Protein 1QTW (pdb70)

CATH classification: 3.20.20.150

InterPro domains:
  IPR001719 AP endonuclease 2 [MF_00152] (2-279)
  IPR001719 AP endonuclease 2 [PS51432] (1-280)
  IPR001719 AP endonuclease 2 [PTHR21445] (2-282)
  IPR001719 AP endonuclease 2 [SM00518] (3-279)
  IPR001719 AP endonuclease 2 [TIGR00587] (2-276)
  IPR001719 AP endonuclease 2 [cd00019] (4-276)
  IPR013022 Xylose isomerase-like, TIM barrel domain [PF01261] (20-277)
  IPR018246 AP endonuclease 2, zinc binding site [PS00729] (69-77)
  IPR018246 AP endonuclease 2, zinc binding site [PS00730] (175-182)
  IPR018246 AP endonuclease 2, zinc binding site [PS00731] (215-231)
  IPR036237 Xylose isomerase-like superfamily [SSF51658] (1-277)

Secondary structure (DSSP, 8-state):
--EEEEE---TT-HHHHHHHHHHTT-SEEE--SS-SS-SSPPPPPHHHHHHHHHHHHHTT--GGGB--B--TT--TT-SSHHHHHHHHHHHHHHHHHHHHTT--EEEE---B-TTTS-HHHHHHHHHHHHHHHHHH-SS-EEEEEP----TTB--SSHHHHHHHHHH-S-GGGEEEEEEHHHHHHHT---SSHHHHHHHHHHHHHHT-GGGEEEEEE-EESSPTT-----EE-TTTSSS-SHHHHHHHT-GGGTTSEEEE--S-GGGHHHHHHHHHHHTTSSPP-

Solvent-accessible surface area: 12023 Å² total; per-residue (Å²): 143,15,50,2,0,0,33,5,56,27,63,82,35,16,17,43,0,0,61,81,0,30,134,28,99,7,36,0,0,2,0,66,3,25,81,50,189,70,99,170,15,75,115,22,68,108,118,40,26,94,108,1,80,52,9,8,126,144,74,145,11,83,41,50,15,2,1,0,20,4,5,142,85,17,16,0,0,33,16,65,75,128,27,6,83,104,11,27,69,12,1,28,38,4,0,77,16,0,73,79,4,41,9,30,5,0,0,0,60,0,5,14,30,71,170,110,38,57,78,138,73,0,16,63,61,0,4,77,2,0,9,45,0,4,104,139,10,138,56,0,9,0,0,0,0,1,6,4,3,81,76,19,50,1,0,24,95,0,82,13,0,20,45,0,8,108,37,1,136,52,80,86,47,4,0,0,0,0,0,0,0,4,1,0,0,22,34,24,26,1,103,58,26,78,52,0,73,157,5,1,32,33,0,47,178,37,13,11,44,170,32,12,83,0,0,2,0,0,0,0,85,3,83,88,37,41,98,55,48,129,36,33,2,24,35,114,19,64,6,19,97,43,0,0,45,19,0,2,55,24,115,88,0,52,42,17,1,0,0,0,32,5,82,58,81,133,53,28,46,134,12,2,60,84,0,57,38,9,66,125,100,162,74,30,118

GO terms:
  GO:0008081 phosphoric diester hydrolase activity (F, IDA)
  GO:0003906 DNA-(apurinic or apyrimidinic site) endonuclease activity (F, IDA)
  GO:0016791 phosphatase activity (F, IDA)
  GO:0008296 3'-5'-DNA exonuclease activity (F, IDA)
  GO:0005829 cytosol (C, IC)
  GO:0006284 base-excision repair (P, TAS)
  GO:0006281 DNA repair (P, IMP)

B-factor: mean 19.45, std 13.89, range [6.43, 129.69]

Radius of gyration: 17.85 Å; Cα contacts (8 Å, |Δi|>4): 636; chains: 1; bounding box: 52×41×43 Å

Structure (mmCIF, N/CA/C/O backbone):
data_1QTW
#
_entry.id   1QTW
#
_cell.length_a   49.620
_cell.length_b   59.560
_cell.length_c   50.980
_cell.angle_alpha   90.00
_cell.angle_beta   110.94
_cell.angle_gamma   90.00
#
_symmetry.space_group_name_H-M   'P 1 21 1'
#
loop_
_entity.id
_entity.type
_entity.pdbx_description
1 polymer 'ENDONUCLEASE IV'
2 non-polymer 'ZINC ION'
3 water water
#
loop_
_atom_site.group_PDB
_atom_site.id
_atom_site.type_symbol
_atom_site.label_atom_id
_atom_site.label_alt_id
_atom_site.label_comp_id
_atom_site.label_asym_id
_atom_site.label_entity_id
_atom_site.label_seq_id
_atom_site.pdbx_PDB_ins_code
_atom_site.Cartn_x
_atom_site.Cartn_y
_atom_site.Cartn_z
_atom_site.occupancy
_atom_site.B_iso_or_equiv
_atom_site.auth_seq_id
_atom_site.auth_comp_id
_atom_site.auth_asym_id
_atom_site.auth_atom_id
_atom_site.pdbx_PDB_model_num
ATOM 1 N N . MET A 1 1 ? 77.303 5.602 17.562 1.00 22.18 1 MET A N 1
ATOM 2 C CA . MET A 1 1 ? 76.812 4.198 17.719 1.00 16.04 1 MET A CA 1
ATOM 3 C C . MET A 1 1 ? 75.747 3.867 16.687 1.00 13.56 1 MET A C 1
ATOM 4 O O . MET A 1 1 ? 74.924 4.731 16.416 1.00 14.75 1 MET A O 1
ATOM 20 N N . LYS A 1 2 ? 75.786 2.672 16.139 1.00 12.08 2 LYS A N 1
ATOM 21 C CA . LYS A 1 2 ? 74.728 2.176 15.255 1.00 10.55 2 LYS A CA 1
ATOM 22 C C . LYS A 1 2 ? 73.842 1.203 15.993 1.00 11.19 2 LYS A C 1
ATOM 23 O O . LYS A 1 2 ? 74.253 0.485 16.903 1.00 13.96 2 LYS A O 1
ATOM 42 N N . TYR A 1 3 ? 72.551 1.216 15.595 1.00 9.67 3 TYR A N 1
ATOM 43 C CA . TYR A 1 3 ? 71.501 0.395 16.144 1.00 9.95 3 TYR A CA 1
ATOM 44 C C . TYR A 1 3 ? 70.936 -0.480 15.016 1.00 9.60 3 TYR A C 1
ATOM 45 O O . TYR A 1 3 ? 70.462 0.055 14.021 1.00 9.61 3 TYR A O 1
ATOM 63 N N . ILE A 1 4 ? 71.045 -1.796 15.067 1.00 9.62 4 ILE A N 1
ATOM 64 C CA . ILE A 1 4 ? 70.914 -2.736 14.046 1.00 9.07 4 ILE A CA 1
ATOM 65 C C . ILE A 1 4 ? 69.949 -3.865 14.416 1.00 9.08 4 ILE A C 1
ATOM 66 O O . ILE A 1 4 ? 70.128 -4.542 15.448 1.00 9.84 4 ILE A O 1
ATOM 82 N N . GLY A 1 5 ? 68.934 -4.083 13.624 1.00 8.60 5 GLY A N 1
ATOM 83 C CA . GLY A 1 5 ? 68.003 -5.162 13.904 1.00 9.01 5 GLY A CA 1
ATOM 84 C C . GLY A 1 5 ? 67.176 -5.545 12.709 1.00 7.94 5 GLY A C 1
ATOM 85 O O . GLY A 1 5 ? 67.644 -5.484 11.562 1.00 8.50 5 GLY A O 1
ATOM 89 N N . ALA A 1 6 ? 65.938 -5.973 12.964 1.00 8.78 6 ALA A N 1
ATOM 90 C CA . ALA A 1 6 ? 65.058 -6.545 11.950 1.00 8.18 6 ALA A CA 1
ATOM 91 C C . ALA A 1 6 ? 63.591 -6.184 12.276 1.00 7.90 6 ALA A C 1
ATOM 92 O O . ALA A 1 6 ? 63.269 -5.836 13.427 1.00 8.28 6 ALA A O 1
ATOM 99 N N . HIS A 1 7 ? 62.731 -6.315 11.259 1.00 7.94 7 HIS A N 1
ATOM 100 C CA . HIS A 1 7 ? 61.281 -6.209 11.447 1.00 8.10 7 HIS A CA 1
ATOM 101 C C . HIS A 1 7 ? 60.819 -7.611 11.892 1.00 8.19 7 HIS A C 1
ATOM 102 O O . HIS A 1 7 ? 60.569 -8.484 11.034 1.00 9.74 7 HIS A O 1
ATOM 116 N N . VAL A 1 8 ? 60.669 -7.766 13.195 1.00 8.63 8 VAL A N 1
ATOM 117 C CA . VAL A 1 8 ? 60.333 -9.061 13.803 1.00 9.14 8 VAL A CA 1
ATOM 118 C C . VAL A 1 8 ? 58.828 -9.200 13.960 1.00 9.52 8 VAL A C 1
ATOM 119 O O . VAL A 1 8 ? 58.065 -8.234 13.887 1.00 10.02 8 VAL A O 1
ATOM 132 N N . SER A 1 9 ? 58.394 -10.425 14.218 1.00 10.62 9 SER A N 1
ATOM 133 C CA . SER A 1 9 ? 56.987 -10.714 14.444 1.00 10.53 9 SER A CA 1
ATOM 134 C C . SER A 1 9 ? 56.502 -10.285 15.807 1.00 10.68 9 SER A C 1
ATOM 135 O O . SER A 1 9 ? 57.172 -10.439 16.813 1.00 11.42 9 SER A O 1
ATOM 143 N N . ALA A 1 10 ? 55.287 -9.745 15.835 1.00 11.52 10 ALA A N 1
ATOM 144 C CA . ALA A 1 10 ? 54.547 -9.435 17.054 1.00 12.01 10 ALA A CA 1
ATOM 145 C C . ALA A 1 10 ? 53.473 -10.462 17.360 1.00 12.45 10 ALA A C 1
ATOM 146 O O . ALA A 1 10 ? 52.552 -10.290 18.170 1.00 14.76 10 ALA A O 1
ATOM 153 N N . ALA A 1 11 ? 53.456 -11.590 16.795 1.00 14.46 11 ALA A N 1
ATOM 154 C CA . ALA A 1 11 ? 52.666 -12.773 17.070 1.00 14.57 11 ALA A CA 1
ATOM 155 C C . ALA A 1 11 ? 52.753 -13.070 18.576 1.00 14.61 11 ALA A C 1
ATOM 156 O O . ALA A 1 11 ? 53.824 -13.148 19.202 1.00 14.78 11 ALA A O 1
ATOM 163 N N . GLY A 1 12 ? 51.558 -13.267 19.178 1.00 15.84 12 GLY A N 1
ATOM 164 C CA . GLY A 1 12 ? 51.402 -13.521 20.583 1.00 16.69 12 GLY A CA 1
ATOM 165 C C . GLY A 1 12 ? 51.483 -12.316 21.471 1.00 16.26 12 GLY A C 1
ATOM 166 O O . GLY A 1 12 ? 51.335 -12.444 22.698 1.00 21.70 12 GLY A O 1
ATOM 170 N N . GLY A 1 13 ? 51.652 -11.156 20.918 1.00 15.36 13 GLY A N 1
ATOM 171 C CA . GLY A 1 13 ? 51.591 -9.886 21.623 1.00 16.00 13 GLY A CA 1
ATOM 172 C C . GLY A 1 13 ? 52.814 -8.991 21.323 1.00 13.40 13 GLY A C 1
ATOM 173 O O . GLY A 1 13 ? 53.888 -9.425 20.961 1.00 13.98 13 GLY A O 1
ATOM 177 N N . LEU A 1 14 ? 52.613 -7.677 21.461 1.00 13.63 14 LEU A N 1
ATOM 178 C CA . LEU A 1 14 ? 53.642 -6.721 21.072 1.00 12.62 14 LEU A CA 1
ATOM 179 C C . LEU A 1 14 ? 54.949 -6.960 21.831 1.00 12.32 14 LEU A C 1
ATOM 180 O O . LEU A 1 14 ? 56.020 -6.823 21.279 1.00 11.57 14 LEU A O 1
ATOM 196 N N . ALA A 1 15 ? 54.861 -7.341 23.130 1.00 12.97 15 ALA A N 1
ATOM 197 C CA . ALA A 1 15 ? 56.081 -7.592 23.893 1.00 12.29 15 ALA A CA 1
ATOM 198 C C . ALA A 1 15 ? 56.935 -8.673 23.257 1.00 11.95 15 ALA A C 1
ATOM 199 O O . ALA A 1 15 ? 58.185 -8.637 23.390 1.00 12.52 15 ALA A O 1
ATOM 206 N N . ASN A 1 16 ? 56.309 -9.635 22.564 1.00 12.05 16 ASN A N 1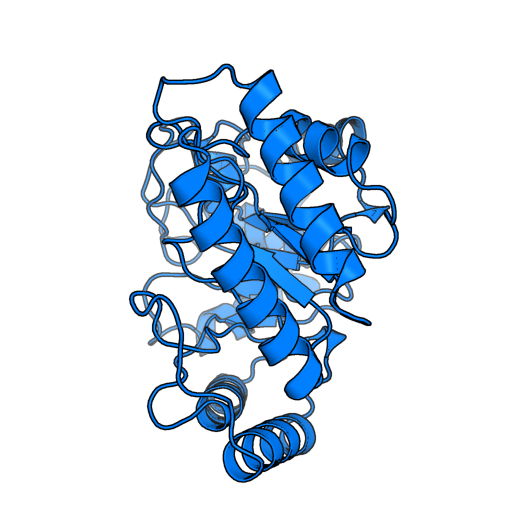
ATOM 207 C CA . ASN A 1 16 ? 57.112 -10.674 21.937 1.00 11.52 16 ASN A CA 1
ATOM 208 C C . ASN A 1 16 ? 58.015 -10.115 20.831 1.00 11.51 16 ASN A C 1
ATOM 209 O O . ASN A 1 16 ? 59.011 -10.776 20.498 1.00 12.10 16 ASN A O 1
ATOM 220 N N . ALA A 1 17 ? 57.693 -8.963 20.244 1.00 10.58 17 ALA A N 1
ATOM 221 C CA . ALA A 1 17 ? 58.640 -8.384 19.285 1.00 10.61 17 ALA A CA 1
ATOM 222 C C . ALA A 1 17 ? 59.962 -8.007 19.944 1.00 10.65 17 ALA A C 1
ATOM 223 O O . ALA A 1 17 ? 61.038 -8.290 19.387 1.00 10.62 17 ALA A O 1
ATOM 230 N N . ALA A 1 18 ? 59.902 -7.403 21.134 1.00 10.77 18 ALA A N 1
ATOM 231 C CA . ALA A 1 18 ? 61.123 -7.080 21.857 1.00 11.40 18 ALA A CA 1
ATOM 232 C C . ALA A 1 18 ? 61.886 -8.345 22.224 1.00 11.46 18 ALA A C 1
ATOM 233 O O . ALA A 1 18 ? 63.131 -8.399 22.161 1.00 12.02 18 ALA A O 1
ATOM 240 N N . ILE A 1 19 ? 61.165 -9.400 22.680 1.00 11.66 19 ILE A N 1
ATOM 241 C CA . ILE A 1 19 ? 61.803 -10.667 23.023 1.00 12.52 19 ILE A CA 1
ATOM 242 C C . ILE A 1 19 ? 62.490 -11.300 21.824 1.00 11.72 19 ILE A C 1
ATOM 243 O O . ILE A 1 19 ? 63.649 -11.740 21.912 1.00 12.52 19 ILE A O 1
ATOM 259 N N . ARG A 1 20 ? 61.822 -11.298 20.670 1.00 11.24 20 ARG A N 1
ATOM 260 C CA . ARG A 1 20 ? 62.394 -11.842 19.457 1.00 11.40 20 ARG A CA 1
ATOM 261 C C . ARG A 1 20 ? 63.630 -11.049 19.013 1.00 10.92 20 ARG A C 1
ATOM 262 O O . ARG A 1 20 ? 64.620 -11.648 18.550 1.00 11.63 20 ARG A O 1
ATOM 283 N N . ALA A 1 21 ? 63.567 -9.717 19.131 1.00 10.61 21 ALA A N 1
ATOM 284 C CA . ALA A 1 21 ? 64.737 -8.908 18.781 1.00 10.33 21 ALA A CA 1
ATOM 285 C C . ALA A 1 21 ? 65.920 -9.284 19.669 1.00 10.87 21 ALA A C 1
ATOM 286 O O . ALA A 1 21 ? 67.049 -9.405 19.214 1.00 10.80 21 ALA A O 1
ATOM 293 N N . ALA A 1 22 ? 65.657 -9.479 20.967 1.00 11.16 22 ALA A N 1
ATOM 294 C CA . ALA A 1 22 ? 66.740 -9.814 21.882 1.00 11.64 22 ALA A CA 1
ATOM 295 C C . ALA A 1 22 ? 67.344 -11.175 21.523 1.00 12.30 22 ALA A C 1
ATOM 296 O O . ALA A 1 22 ? 68.586 -11.374 21.620 1.00 13.88 22 ALA A O 1
ATOM 303 N N . GLU A 1 23 ? 66.501 -12.101 21.102 1.00 12.52 23 GLU A N 1
ATOM 304 C CA . GLU A 1 23 ? 66.995 -13.449 20.777 1.00 14.26 23 GLU A CA 1
ATOM 305 C C . GLU A 1 23 ? 67.910 -13.479 19.586 1.00 14.94 23 GLU A C 1
ATOM 306 O O . GLU A 1 23 ? 68.700 -14.427 19.451 1.00 17.41 23 GLU A O 1
ATOM 318 N N . ILE A 1 24 ? 67.861 -12.476 18.671 1.00 12.48 24 ILE A N 1
ATOM 319 C CA . ILE A 1 24 ? 68.781 -12.387 17.543 1.00 11.89 24 ILE A CA 1
ATOM 320 C C . ILE A 1 24 ? 69.877 -11.344 17.781 1.00 11.40 24 ILE A C 1
ATOM 321 O O . ILE A 1 24 ? 70.596 -10.967 16.856 1.00 11.63 24 ILE A O 1
ATOM 337 N N . ASP A 1 25 ? 70.006 -10.870 19.039 1.00 12.31 25 ASP A N 1
ATOM 338 C CA . ASP A 1 25 ? 71.034 -9.909 19.448 1.00 12.39 25 ASP A CA 1
ATOM 339 C C . ASP A 1 25 ? 70.916 -8.584 18.703 1.00 11.09 25 ASP A C 1
ATOM 340 O O . ASP A 1 25 ? 71.885 -7.858 18.506 1.00 13.11 25 ASP A O 1
ATOM 349 N N . ALA A 1 26 ? 69.680 -8.219 18.366 1.00 11.08 26 ALA A N 1
ATOM 350 C CA . ALA A 1 26 ? 69.410 -6.909 17.751 1.00 10.52 26 ALA A CA 1
ATOM 351 C C . ALA A 1 26 ? 69.630 -5.801 18.723 1.00 10.61 26 ALA A C 1
ATOM 352 O O . ALA A 1 26 ? 69.322 -5.939 19.927 1.00 11.67 26 ALA A O 1
ATOM 359 N N . THR A 1 27 ? 70.078 -4.634 18.240 1.00 9.80 27 THR A N 1
ATOM 360 C CA . THR A 1 27 ? 70.111 -3.394 18.990 1.00 10.77 27 THR A CA 1
ATOM 361 C C . THR A 1 27 ? 69.118 -2.349 18.450 1.00 10.19 27 THR A C 1
ATOM 362 O O . THR A 1 27 ? 69.127 -1.194 18.886 1.00 11.57 27 THR A O 1
ATOM 373 N N . ALA A 1 28 ? 68.204 -2.774 17.578 1.00 9.76 28 ALA A N 1
ATOM 374 C CA . ALA A 1 28 ? 67.100 -2.005 17.089 1.00 9.65 28 ALA A CA 1
ATOM 375 C C . ALA A 1 28 ? 66.020 -2.985 16.678 1.00 8.86 28 ALA A C 1
ATOM 376 O O . ALA A 1 28 ? 66.338 -4.164 16.422 1.00 9.64 28 ALA A O 1
ATOM 383 N N . PHE A 1 29 ? 64.743 -2.567 16.542 1.00 8.59 29 PHE A N 1
ATOM 384 C CA . PHE A 1 29 ? 63.768 -3.440 15.896 1.00 8.40 29 PHE A CA 1
ATOM 385 C C . PHE A 1 29 ? 62.641 -2.615 15.292 1.00 7.98 29 PHE A C 1
ATOM 386 O O . PHE A 1 29 ? 62.438 -1.457 15.631 1.00 8.53 29 PHE A O 1
ATOM 403 N N . ALA A 1 30 ? 61.911 -3.264 14.394 1.00 8.18 30 ALA A N 1
ATOM 404 C CA . ALA A 1 30 ? 60.640 -2.788 13.819 1.00 7.83 30 ALA A CA 1
ATOM 405 C C . ALA A 1 30 ? 59.564 -3.812 14.124 1.00 8.21 30 ALA A C 1
ATOM 406 O O . ALA A 1 30 ? 59.827 -4.969 14.377 1.00 8.70 30 ALA A O 1
ATOM 413 N N . LEU A 1 31 ? 58.319 -3.319 14.051 1.00 9.21 31 LEU A N 1
ATOM 414 C CA . LEU A 1 31 ? 57.144 -4.156 14.282 1.00 9.36 31 LEU A CA 1
ATOM 415 C C . LEU A 1 31 ? 55.948 -3.454 13.651 1.00 9.04 31 LEU A C 1
ATOM 416 O O . LEU A 1 31 ? 55.979 -2.239 13.423 1.00 9.36 31 LEU A O 1
ATOM 432 N N . PHE A 1 32 ? 54.876 -4.209 13.481 1.00 9.77 32 PHE A N 1
ATOM 433 C CA . PHE A 1 32 ? 53.499 -3.672 13.293 1.00 9.52 32 PHE A CA 1
ATOM 434 C C . PHE A 1 32 ? 52.854 -3.639 14.694 1.00 11.02 32 PHE A C 1
ATOM 435 O O . PHE A 1 32 ? 53.005 -4.574 15.477 1.00 11.85 32 PHE A O 1
ATOM 452 N N . THR A 1 33 ? 52.093 -2.582 14.970 1.00 12.26 33 THR A N 1
ATOM 453 C CA . THR A 1 33 ? 51.368 -2.556 16.256 1.00 12.94 33 THR A CA 1
ATOM 454 C C . THR A 1 33 ? 49.965 -3.150 16.183 1.00 13.93 33 THR A C 1
ATOM 455 O O . THR A 1 33 ? 49.316 -3.225 17.285 1.00 17.59 33 THR A O 1
ATOM 466 N N . LYS A 1 34 ? 49.512 -3.566 15.028 1.00 14.36 34 LYS A N 1
ATOM 467 C CA . LYS A 1 34 ? 48.195 -4.151 14.776 1.00 14.34 34 LYS A CA 1
ATOM 468 C C . LYS A 1 34 ? 48.230 -4.975 13.501 1.00 15.56 34 LYS A C 1
ATOM 469 O O . LYS A 1 34 ? 49.094 -4.721 12.671 1.00 14.30 34 LYS A O 1
ATOM 488 N N . ASN A 1 35 ? 47.237 -5.827 13.307 1.00 17.59 35 ASN A N 1
ATOM 489 C CA . ASN A 1 35 ? 47.072 -6.465 11.979 1.00 18.01 35 ASN A CA 1
ATOM 490 C C . ASN A 1 35 ? 46.870 -5.413 10.913 1.00 16.54 35 ASN A C 1
ATOM 491 O O . ASN A 1 35 ? 46.243 -4.406 11.214 1.00 17.89 35 ASN A O 1
ATOM 502 N N . GLN A 1 36 ? 47.355 -5.647 9.676 1.00 18.14 36 GLN A N 1
ATOM 503 C CA . GLN A 1 36 ? 47.291 -4.549 8.702 1.00 16.50 36 GLN A CA 1
ATOM 504 C C . GLN A 1 36 ? 45.906 -4.354 8.098 1.00 17.66 36 GLN A C 1
ATOM 505 O O . GLN A 1 36 ? 45.598 -3.243 7.640 1.00 18.26 36 GLN A O 1
ATOM 519 N N . ARG A 1 37 ? 45.079 -5.382 8.102 1.00 21.62 37 ARG A N 1
ATOM 520 C CA . ARG A 1 37 ? 43.860 -5.323 7.272 1.00 23.45 37 ARG A CA 1
ATOM 521 C C . ARG A 1 37 ? 42.764 -4.525 7.946 1.00 25.86 37 ARG A C 1
ATOM 522 O O . ARG A 1 37 ? 41.975 -3.887 7.229 1.00 32.89 37 ARG A O 1
ATOM 543 N N . GLN A 1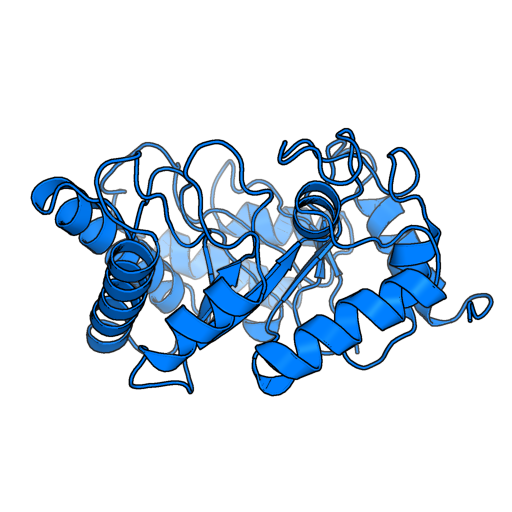 38 ? 42.726 -4.599 9.272 1.00 26.11 38 GLN A N 1
ATOM 544 C CA . GLN A 1 38 ? 41.582 -4.083 10.023 1.00 35.22 38 GLN A CA 1
ATOM 545 C C . GLN A 1 38 ? 41.675 -2.584 9.964 1.00 32.77 38 GLN A C 1
ATOM 546 O O . GLN A 1 38 ? 42.707 -1.960 10.194 1.00 41.33 38 GLN A O 1
ATOM 560 N N . TRP A 1 39 ? 40.521 -2.008 9.626 1.00 28.72 39 TRP A N 1
ATOM 561 C CA . TRP A 1 39 ? 40.487 -0.550 9.558 1.00 24.33 39 TRP A CA 1
ATOM 562 C C . TRP A 1 39 ? 40.793 0.037 10.932 1.00 27.73 39 TRP A C 1
ATOM 563 O O . TRP A 1 39 ? 41.657 0.954 11.075 1.00 35.40 39 TRP A O 1
ATOM 584 N N . ARG A 1 40 ? 40.078 -0.454 11.912 1.00 29.89 40 ARG A N 1
ATOM 585 C CA . ARG A 1 40 ? 40.181 0.017 13.280 1.00 36.28 40 ARG A CA 1
ATOM 586 C C . ARG A 1 40 ? 40.325 -1.238 14.157 1.00 35.06 40 ARG A C 1
ATOM 587 O O . ARG A 1 40 ? 39.387 -2.027 14.307 1.00 42.58 40 ARG A O 1
ATOM 608 N N . ALA A 1 41 ? 41.492 -1.425 14.695 1.00 42.53 41 ALA A N 1
ATOM 609 C CA . ALA A 1 41 ? 42.034 -2.231 15.747 1.00 43.13 41 ALA A CA 1
ATOM 610 C C . ALA A 1 41 ? 41.375 -2.012 17.094 1.00 39.44 41 ALA A C 1
ATOM 611 O O . ALA A 1 41 ? 41.065 -0.889 17.478 1.00 45.42 41 ALA A O 1
ATOM 618 N N . ALA A 1 42 ? 41.190 -3.110 17.816 1.00 38.41 42 ALA A N 1
ATOM 619 C CA . ALA A 1 42 ? 40.703 -2.919 19.195 1.00 44.61 42 ALA A CA 1
ATOM 620 C C . ALA A 1 42 ? 41.749 -2.086 19.935 1.00 37.53 42 ALA A C 1
ATOM 621 O O . ALA A 1 42 ? 42.956 -2.239 19.689 1.00 29.82 42 ALA A O 1
ATOM 628 N N . PRO A 1 43 ? 41.299 -1.220 20.850 1.00 36.87 43 PRO A N 1
ATOM 629 C CA . PRO A 1 43 ? 42.231 -0.317 21.544 1.00 32.63 43 PRO A CA 1
ATOM 630 C C . PRO A 1 43 ? 43.276 -1.087 22.305 1.00 27.71 43 PRO A C 1
ATOM 631 O O . PRO A 1 43 ? 42.945 -2.132 22.841 1.00 29.66 43 PRO A O 1
ATOM 642 N N . LEU A 1 44 ? 44.493 -0.563 22.377 1.00 22.56 44 LEU A N 1
ATOM 643 C CA . LEU A 1 44 ? 45.491 -1.154 23.246 1.00 17.23 44 LEU A CA 1
ATOM 644 C C . LEU A 1 44 ? 45.009 -1.189 24.701 1.00 16.84 44 LEU A C 1
ATOM 645 O O . LEU A 1 44 ? 44.471 -0.197 25.216 1.00 21.18 44 LEU A O 1
ATOM 661 N N . THR A 1 45 ? 45.229 -2.332 25.354 1.00 16.87 45 THR A N 1
ATOM 662 C CA . THR A 1 45 ? 44.930 -2.432 26.763 1.00 17.20 45 THR A CA 1
ATOM 663 C C . THR A 1 45 ? 46.149 -1.994 27.572 1.00 15.33 45 THR A C 1
ATOM 664 O O . THR A 1 45 ? 47.307 -1.988 27.143 1.00 14.58 45 THR A O 1
ATOM 675 N N . THR A 1 46 ? 45.863 -1.636 28.829 1.00 17.74 46 THR A N 1
ATOM 676 C CA . THR A 1 46 ? 46.908 -1.253 29.741 1.00 15.52 46 THR A CA 1
ATOM 677 C C . THR A 1 46 ? 47.845 -2.424 29.960 1.00 14.92 46 THR A C 1
ATOM 678 O O . THR A 1 46 ? 49.053 -2.272 30.114 1.00 15.06 46 THR A O 1
ATOM 689 N N . GLN A 1 47 ? 47.368 -3.642 29.920 1.00 15.50 47 GLN A N 1
ATOM 690 C CA . GLN A 1 47 ? 48.145 -4.846 30.089 1.00 16.47 47 GLN A CA 1
ATOM 691 C C . GLN A 1 47 ? 49.132 -4.976 28.901 1.00 15.92 47 GLN A C 1
ATOM 692 O O . GLN A 1 47 ? 50.333 -5.268 29.097 1.00 15.41 47 GLN A O 1
ATOM 706 N N . THR A 1 48 ? 48.651 -4.814 27.678 1.00 14.11 48 THR A N 1
ATOM 707 C CA . THR A 1 48 ? 49.564 -4.931 26.514 1.00 14.04 48 THR A CA 1
ATOM 708 C C . THR A 1 48 ? 50.637 -3.876 26.567 1.00 13.25 48 THR A C 1
ATOM 709 O O . THR A 1 48 ? 51.836 -4.126 26.290 1.00 14.27 48 THR A O 1
ATOM 720 N N . ILE A 1 49 ? 50.220 -2.649 26.898 1.00 12.63 49 ILE A N 1
ATOM 721 C CA . ILE A 1 49 ? 51.184 -1.568 26.971 1.00 12.41 49 ILE A CA 1
ATOM 722 C C . ILE A 1 49 ? 52.248 -1.823 27.993 1.00 12.56 49 ILE A C 1
ATOM 723 O O . ILE A 1 49 ? 53.461 -1.641 27.730 1.00 12.50 49 ILE A O 1
ATOM 739 N N . ASP A 1 50 ? 51.868 -2.251 29.202 1.00 13.37 50 ASP A N 1
ATOM 740 C CA . ASP A 1 50 ? 52.876 -2.493 30.236 1.00 13.11 50 ASP A CA 1
ATOM 741 C C . ASP A 1 50 ? 53.790 -3.652 29.879 1.00 13.46 50 ASP A C 1
ATOM 742 O O . ASP A 1 50 ? 54.995 -3.560 30.160 1.00 14.27 50 ASP A O 1
ATOM 751 N N . GLU A 1 51 ? 53.254 -4.730 29.302 1.00 13.41 51 GLU A N 1
ATOM 752 C CA . GLU A 1 51 ? 54.136 -5.851 28.922 1.00 14.81 51 GLU A CA 1
ATOM 753 C C . GLU A 1 51 ? 55.139 -5.407 27.853 1.00 13.13 51 GLU A C 1
ATOM 754 O O . GLU A 1 51 ? 56.294 -5.813 27.896 1.00 13.56 51 GLU A O 1
ATOM 766 N N . PHE A 1 52 ? 54.683 -4.592 26.915 1.00 11.98 52 PHE A N 1
ATOM 767 C CA . PHE A 1 52 ? 55.616 -4.080 25.867 1.00 11.79 52 PHE A CA 1
ATOM 768 C C . PHE A 1 52 ? 56.702 -3.240 26.469 1.00 12.03 52 PHE A C 1
ATOM 769 O O . PHE A 1 52 ? 57.895 -3.417 26.194 1.00 12.64 52 PHE A O 1
ATOM 786 N N . LYS A 1 53 ? 56.324 -2.262 27.318 1.00 13.01 53 LYS A N 1
ATOM 787 C CA . LYS A 1 53 ? 57.321 -1.378 27.914 1.00 13.11 53 LYS A CA 1
ATOM 788 C C . LYS A 1 53 ? 58.268 -2.162 28.800 1.00 13.84 53 LYS A C 1
ATOM 789 O O . LYS A 1 53 ? 59.492 -1.937 28.815 1.00 15.26 53 LYS A O 1
ATOM 808 N N . ALA A 1 54 ? 57.756 -3.129 29.559 1.00 15.07 54 ALA A N 1
ATOM 809 C CA . ALA A 1 54 ? 58.608 -3.928 30.426 1.00 15.96 54 ALA A CA 1
ATOM 810 C C . ALA A 1 54 ? 59.624 -4.712 29.605 1.00 14.73 54 ALA A C 1
ATOM 811 O O . ALA A 1 54 ? 60.814 -4.845 29.981 1.00 15.11 54 ALA A O 1
ATOM 818 N N . ALA A 1 55 ? 59.225 -5.297 28.478 1.00 13.58 55 ALA A N 1
ATOM 819 C CA . ALA A 1 55 ? 60.157 -6.085 27.644 1.00 13.79 55 ALA A CA 1
ATOM 820 C C . ALA A 1 55 ? 61.184 -5.159 27.007 1.00 13.71 55 ALA A C 1
ATOM 821 O O . ALA A 1 55 ? 62.361 -5.489 26.927 1.00 14.85 55 ALA A O 1
ATOM 828 N N . CYS A 1 56 ? 60.787 -3.985 26.549 1.00 13.55 56 CYS A N 1
ATOM 829 C CA . CYS A 1 56 ? 61.740 -3.073 25.954 1.00 14.40 56 CYS A CA 1
ATOM 830 C C . CYS A 1 56 ? 62.754 -2.680 27.002 1.00 15.83 56 CYS A C 1
ATOM 831 O O . CYS A 1 56 ? 63.964 -2.568 26.705 1.00 17.44 56 CYS A O 1
ATOM 838 N N . GLU A 1 57 ? 62.319 -2.412 28.230 1.00 15.86 57 GLU A N 1
ATOM 839 C CA . GLU A 1 57 ? 63.256 -1.984 29.245 1.00 18.66 57 GLU A CA 1
ATOM 840 C C . GLU A 1 57 ? 64.153 -3.157 29.621 1.00 17.75 57 GLU A C 1
ATOM 841 O O . GLU A 1 57 ? 65.369 -2.988 29.815 1.00 20.19 57 GLU A O 1
ATOM 853 N N . LYS A 1 58 ? 63.677 -4.388 29.691 1.00 17.48 58 LYS A N 1
ATOM 854 C CA . LYS A 1 58 ? 64.475 -5.559 30.057 1.00 18.22 58 LYS A CA 1
ATOM 855 C C . LYS A 1 58 ? 65.613 -5.764 29.080 1.00 18.24 58 LYS A C 1
ATOM 856 O O . LYS A 1 58 ? 66.706 -6.109 29.510 1.00 20.45 58 LYS A O 1
ATOM 875 N N . TYR A 1 59 ? 65.358 -5.537 27.784 1.00 16.19 59 TYR A N 1
ATOM 876 C CA . TYR A 1 59 ? 66.338 -5.805 26.748 1.00 16.65 59 TYR A CA 1
ATOM 877 C C . TYR A 1 59 ? 67.003 -4.568 26.158 1.00 17.30 59 TYR A C 1
ATOM 878 O O . TYR A 1 59 ? 67.678 -4.646 25.131 1.00 18.86 59 TYR A O 1
ATOM 896 N N . HIS A 1 60 ? 66.860 -3.402 26.798 1.00 16.25 60 HIS A N 1
ATOM 897 C CA . HIS A 1 60 ? 67.572 -2.170 26.463 1.00 18.22 60 HIS A CA 1
ATOM 898 C C . HIS A 1 60 ? 67.221 -1.624 25.099 1.00 15.94 60 HIS A C 1
ATOM 899 O O . HIS A 1 60 ? 68.113 -1.184 24.382 1.00 20.51 60 HIS A O 1
ATOM 913 N N . TYR A 1 61 ? 65.923 -1.615 24.791 1.00 14.15 61 TYR A N 1
ATOM 914 C CA . TYR A 1 61 ? 65.435 -0.928 23.603 1.00 13.84 61 TYR A CA 1
ATOM 915 C C . TYR A 1 61 ? 64.728 0.357 24.066 1.00 13.57 61 TYR A C 1
ATOM 916 O O . TYR A 1 61 ? 63.651 0.353 24.600 1.00 17.69 61 TYR A O 1
ATOM 934 N N . THR A 1 62 ? 65.356 1.488 23.812 1.00 13.66 62 THR A N 1
ATOM 935 C CA . THR A 1 62 ? 64.753 2.806 23.999 1.00 14.52 62 THR A CA 1
ATOM 936 C C . THR A 1 62 ? 63.938 3.145 22.767 1.00 12.85 62 THR A C 1
ATOM 937 O O . THR A 1 62 ? 64.093 2.578 21.689 1.00 12.58 62 THR A O 1
ATOM 948 N N . SER A 1 63 ? 63.121 4.235 22.898 1.00 14.67 63 SER A N 1
ATOM 949 C CA . SER A 1 63 ? 62.317 4.689 21.776 1.00 14.24 63 SER A CA 1
ATOM 950 C C . SER A 1 63 ? 63.151 5.034 20.535 1.00 13.20 63 SER A C 1
ATOM 951 O O . SER A 1 63 ? 62.708 4.845 19.397 1.00 15.23 63 SER A O 1
ATOM 961 N N . ALA A 1 64 ? 64.366 5.512 20.736 1.00 12.87 64 ALA A N 1
ATOM 962 C CA . ALA A 1 64 ? 65.204 5.884 19.624 1.00 12.61 64 ALA A CA 1
ATOM 963 C C . ALA A 1 64 ? 65.625 4.669 18.772 1.00 11.32 64 ALA A C 1
ATOM 964 O O . ALA A 1 64 ? 66.172 4.876 17.689 1.00 11.70 64 ALA A O 1
ATOM 971 N N . GLN A 1 65 ? 65.434 3.463 19.275 1.00 10.61 65 GLN A N 1
ATOM 972 C CA . GLN A 1 65 ? 65.891 2.228 18.638 1.00 10.09 65 GLN A CA 1
ATOM 973 C C . GLN A 1 65 ? 64.764 1.447 17.982 1.00 9.32 65 GLN A C 1
ATOM 974 O O . GLN A 1 65 ? 65.016 0.353 17.463 1.00 9.86 65 GLN A O 1
ATOM 988 N N . ILE A 1 66 ? 63.528 1.974 17.995 1.00 9.31 66 ILE A N 1
ATOM 989 C CA . ILE A 1 66 ? 62.370 1.192 17.543 1.00 9.21 66 ILE A CA 1
ATOM 990 C C . ILE A 1 66 ? 61.653 1.961 16.434 1.00 9.27 66 ILE A C 1
ATOM 991 O O . ILE A 1 66 ? 61.337 3.144 16.594 1.00 9.70 66 ILE A O 1
ATOM 1007 N N . LEU A 1 67 ? 61.418 1.280 15.317 1.00 8.53 67 LEU A N 1
ATOM 1008 C CA . LEU A 1 67 ? 60.859 1.896 14.115 1.00 8.25 67 LEU A CA 1
ATOM 1009 C C . LEU A 1 67 ? 59.618 1.141 13.681 1.00 8.12 67 LEU A C 1
ATOM 1010 O O . LEU A 1 67 ? 59.660 0.285 12.773 1.00 8.39 67 LEU A O 1
ATOM 1026 N N . PRO A 1 68 ? 58.471 1.390 14.322 1.00 8.68 68 PRO A N 1
ATOM 1027 C CA . PRO A 1 68 ? 57.230 0.718 13.893 1.00 8.89 68 PRO A CA 1
ATOM 1028 C C . PRO A 1 68 ? 56.888 1.095 12.433 1.00 8.38 68 PRO A C 1
ATOM 1029 O O . PRO A 1 68 ? 57.210 2.217 11.998 1.00 8.87 68 PRO A O 1
ATOM 1040 N N . HIS A 1 69 ? 56.234 0.177 11.735 1.00 8.62 69 HIS A N 1
ATOM 1041 C CA . HIS A 1 69 ? 55.759 0.373 10.379 1.00 8.47 69 HIS A CA 1
ATOM 1042 C C . HIS A 1 69 ? 54.215 0.443 10.410 1.00 8.29 69 HIS A C 1
ATOM 1043 O O . HIS A 1 69 ? 53.619 -0.400 11.071 1.00 9.28 69 HIS A O 1
ATOM 1057 N N . ASP A 1 70 ? 53.640 1.401 9.678 1.00 8.59 70 ASP A N 1
ATOM 1058 C CA . ASP A 1 70 ? 52.178 1.409 9.580 1.00 9.22 70 ASP A CA 1
ATOM 1059 C C . ASP A 1 70 ? 51.691 0.328 8.617 1.00 9.28 70 ASP A C 1
ATOM 1060 O O . ASP A 1 70 ? 52.444 -0.347 7.906 1.00 9.65 70 ASP A O 1
ATOM 1069 N N . SER A 1 71 ? 50.361 0.173 8.563 1.00 10.37 71 SER A N 1
ATOM 1070 C CA . SER A 1 71 ? 49.729 -0.753 7.640 1.00 10.68 71 SER A CA 1
ATOM 1071 C C . SER A 1 71 ? 49.919 -0.312 6.185 1.00 10.82 71 SER A C 1
ATOM 1072 O O . SER A 1 71 ? 49.756 0.860 5.852 1.00 11.32 71 SER A O 1
ATOM 1080 N N . TYR A 1 72 ? 50.106 -1.226 5.211 1.00 12.52 72 TYR A N 1
ATOM 1081 C CA . TYR A 1 72 ? 50.276 -1.024 3.836 1.00 13.31 72 TYR A CA 1
ATOM 1082 C C . TYR A 1 72 ? 49.016 -0.524 3.182 1.00 14.69 72 TYR A C 1
ATOM 1083 O O . TYR A 1 72 ? 49.026 0.035 2.124 1.00 18.41 72 TYR A O 1
ATOM 1101 N N . LEU A 1 73 ? 47.856 -0.712 3.712 1.00 14.09 73 LEU A N 1
ATOM 1102 C CA . LEU A 1 73 ? 46.543 -0.327 3.267 1.00 15.67 73 LEU A CA 1
ATOM 1103 C C . LEU A 1 73 ? 46.283 1.160 3.488 1.00 14.85 73 LEU A C 1
ATOM 1104 O O . LEU A 1 73 ? 45.355 1.712 2.839 1.00 22.83 73 LEU A O 1
ATOM 1120 N N . ILE A 1 74 ? 47.029 1.859 4.312 1.00 12.30 74 ILE A N 1
ATOM 1121 C CA . ILE A 1 74 ? 46.858 3.315 4.460 1.00 11.81 74 ILE A CA 1
ATOM 1122 C C . ILE A 1 74 ? 47.399 4.032 3.246 1.00 11.65 74 ILE A C 1
ATOM 1123 O O . ILE A 1 74 ? 48.550 3.792 2.871 1.00 14.44 74 ILE A O 1
ATOM 1139 N N . ASN A 1 75 ? 46.578 4.917 2.654 1.00 11.22 75 ASN A N 1
ATOM 1140 C CA . ASN A 1 75 ? 46.995 5.724 1.511 1.00 10.92 75 ASN A CA 1
ATOM 1141 C C . ASN A 1 75 ? 46.692 7.159 1.878 1.00 11.47 75 ASN A C 1
ATOM 1142 O O . ASN A 1 75 ? 45.553 7.686 1.718 1.00 12.25 75 ASN A O 1
ATOM 1153 N N . LEU A 1 76 ? 47.721 7.892 2.344 1.00 11.61 76 LEU A N 1
ATOM 1154 C CA . LEU A 1 76 ? 47.599 9.279 2.771 1.00 11.34 76 LEU A CA 1
ATOM 1155 C C . LEU A 1 76 ? 47.505 10.292 1.651 1.00 11.73 76 LEU A C 1
ATOM 1156 O O . LEU A 1 76 ? 47.340 11.488 1.907 1.00 12.79 76 LEU A O 1
ATOM 1172 N N . GLY A 1 77 ? 47.588 9.808 0.400 1.00 11.34 77 GLY A N 1
ATOM 1173 C CA . GLY A 1 77 ? 47.351 10.605 -0.790 1.00 13.27 77 GLY A CA 1
ATOM 1174 C C . GLY A 1 77 ? 46.167 10.180 -1.633 1.00 12.36 77 GLY A C 1
ATOM 1175 O O . GLY A 1 77 ? 46.100 10.544 -2.821 1.00 13.94 77 GLY A O 1
ATOM 1179 N N . HIS A 1 78 ? 45.242 9.401 -1.077 1.00 12.55 78 HIS A N 1
ATOM 1180 C CA . HIS A 1 78 ? 44.168 8.789 -1.850 1.00 13.36 78 HIS A CA 1
ATOM 1181 C C . HIS A 1 78 ? 43.377 9.888 -2.593 1.00 12.94 78 HIS A C 1
ATOM 1182 O O . HIS A 1 78 ? 42.978 10.878 -2.003 1.00 14.75 78 HIS A O 1
ATOM 1196 N N . PRO A 1 79 ? 43.147 9.671 -3.871 1.00 14.76 79 PRO A N 1
ATOM 1197 C CA . PRO A 1 79 ? 42.374 10.655 -4.635 1.00 16.24 79 PRO A CA 1
ATOM 1198 C C . PRO A 1 79 ? 40.898 10.754 -4.343 1.00 15.98 79 PRO A C 1
ATOM 1199 O O . PRO A 1 79 ? 40.221 11.729 -4.640 1.00 18.60 79 PRO A O 1
ATOM 1210 N N . VAL A 1 80 ? 40.306 9.760 -3.857 1.00 16.01 80 VAL A N 1
ATOM 1211 C CA . VAL A 1 80 ? 38.908 9.669 -3.344 1.00 15.98 80 VAL A CA 1
ATOM 1212 C C . VAL A 1 80 ? 38.881 10.205 -1.906 1.00 16.07 80 VAL A C 1
ATOM 1213 O O . VAL A 1 80 ? 39.378 9.590 -0.961 1.00 15.83 80 VAL A O 1
ATOM 1226 N N . THR A 1 81 ? 38.281 11.398 -1.750 1.00 16.83 81 THR A N 1
ATOM 1227 C CA . THR A 1 81 ? 38.405 12.084 -0.474 1.00 16.98 81 THR A CA 1
ATOM 1228 C C . THR A 1 81 ? 37.796 11.266 0.628 1.00 16.92 81 THR A C 1
ATOM 1229 O O . THR A 1 81 ? 38.345 11.198 1.750 1.00 19.55 81 THR A O 1
ATOM 1240 N N . GLU A 1 82 ? 36.722 10.552 0.419 1.00 19.11 82 GLU A N 1
ATOM 1241 C CA . GLU A 1 82 ? 36.172 9.736 1.498 1.00 21.01 82 GLU A CA 1
ATOM 1242 C C . GLU A 1 82 ? 37.129 8.615 1.915 1.00 19.05 82 GLU A C 1
ATOM 1243 O O . GLU A 1 82 ? 37.233 8.219 3.104 1.00 19.84 82 GLU A O 1
ATOM 1255 N N . ALA A 1 83 ? 37.840 7.975 0.993 1.00 17.92 83 ALA A N 1
ATOM 1256 C CA . ALA A 1 83 ? 38.874 6.990 1.312 1.00 15.96 83 ALA A CA 1
ATOM 1257 C C . ALA A 1 83 ? 40.095 7.634 1.959 1.00 14.17 83 ALA A C 1
ATOM 1258 O O . ALA A 1 83 ? 40.696 6.991 2.860 1.00 15.99 83 ALA A O 1
ATOM 1265 N N . LEU A 1 84 ? 40.499 8.805 1.525 1.00 15.03 84 LEU A N 1
ATOM 1266 C CA . LEU A 1 84 ? 41.529 9.578 2.182 1.00 14.88 84 LEU A CA 1
ATOM 1267 C C . LEU A 1 84 ? 41.199 9.751 3.666 1.00 16.28 84 LEU A C 1
ATOM 1268 O O . LEU A 1 84 ? 42.063 9.600 4.546 1.00 16.01 84 LEU A O 1
ATOM 1284 N N . GLU A 1 85 ? 39.948 10.119 3.973 1.00 16.50 85 GLU A N 1
ATOM 1285 C CA . GLU A 1 85 ? 39.598 10.363 5.386 1.00 17.71 85 GLU A CA 1
ATOM 1286 C C . GLU A 1 85 ? 39.701 9.076 6.194 1.00 15.55 85 GLU A C 1
ATOM 1287 O O . GLU A 1 85 ? 40.137 9.097 7.362 1.00 16.76 85 GLU A O 1
ATOM 1299 N N . LYS A 1 86 ? 39.305 7.920 5.627 1.00 16.90 86 LYS A N 1
ATOM 1300 C CA . LYS A 1 86 ? 39.471 6.678 6.347 1.00 15.35 86 LYS A CA 1
ATOM 1301 C C . LYS A 1 86 ? 40.947 6.340 6.573 1.00 14.88 86 LYS A C 1
ATOM 1302 O O . LYS A 1 86 ? 41.297 5.849 7.622 1.00 14.98 86 LYS A O 1
ATOM 1321 N N . SER A 1 87 ? 41.812 6.611 5.584 1.00 14.31 87 SER A N 1
ATOM 1322 C CA . SER A 1 87 ? 43.256 6.392 5.752 1.00 12.76 87 SER A CA 1
ATOM 1323 C C . SER A 1 87 ? 43.808 7.344 6.832 1.00 12.37 87 SER A C 1
ATOM 1324 O O . SER A 1 87 ? 44.664 6.947 7.620 1.00 12.54 87 SER A O 1
ATOM 1332 N N . ARG A 1 88 ? 43.321 8.592 6.826 1.00 12.77 88 ARG A N 1
ATOM 1333 C CA . ARG A 1 88 ? 43.766 9.522 7.845 1.00 13.30 88 ARG A CA 1
ATOM 1334 C C . ARG A 1 88 ? 43.348 9.064 9.239 1.00 13.67 88 ARG A C 1
ATOM 1335 O O . ARG A 1 88 ? 44.143 9.154 10.195 1.00 13.87 88 ARG A O 1
ATOM 1356 N N . ASP A 1 89 ? 42.111 8.532 9.324 1.00 14.86 89 ASP A N 1
ATOM 1357 C CA . ASP A 1 89 ? 41.665 8.018 10.608 1.00 16.21 89 ASP A CA 1
ATOM 1358 C C . ASP A 1 89 ? 42.572 6.879 11.087 1.00 14.60 89 ASP A C 1
ATOM 1359 O O . ASP A 1 89 ? 42.941 6.834 12.259 1.00 15.00 89 ASP A O 1
ATOM 1368 N N . ALA A 1 90 ? 42.870 5.964 10.184 1.00 13.46 90 ALA A N 1
ATOM 1369 C CA . ALA A 1 90 ? 43.740 4.835 10.552 1.00 12.88 90 ALA A CA 1
ATOM 1370 C C . ALA A 1 90 ? 45.144 5.294 10.944 1.00 11.91 90 ALA A C 1
ATOM 1371 O O . ALA A 1 90 ? 45.774 4.745 11.846 1.00 12.24 90 ALA A O 1
ATOM 1378 N N . PHE A 1 91 ? 45.675 6.287 10.235 1.00 12.27 91 PHE A N 1
ATOM 1379 C CA . PHE A 1 91 ? 47.034 6.783 10.498 1.00 11.43 91 PHE A CA 1
ATOM 1380 C C . PHE A 1 91 ? 47.053 7.485 11.828 1.00 11.64 91 PHE A C 1
ATOM 1381 O O . PHE A 1 91 ? 48.010 7.316 12.606 1.00 11.97 91 PHE A O 1
ATOM 1398 N N . ILE A 1 92 ? 46.051 8.323 12.143 1.00 12.48 92 ILE A N 1
ATOM 1399 C CA . ILE A 1 92 ? 46.001 8.927 13.472 1.00 13.04 92 ILE A CA 1
ATOM 1400 C C . ILE A 1 92 ? 45.978 7.836 14.528 1.00 13.16 92 ILE A C 1
ATOM 1401 O O . ILE A 1 92 ? 46.668 7.938 15.549 1.00 13.48 92 ILE A O 1
ATOM 1417 N N . ASP A 1 93 ? 45.158 6.809 14.327 1.00 13.87 93 ASP A N 1
ATOM 1418 C CA . ASP A 1 93 ? 45.090 5.678 15.273 1.00 14.41 93 ASP A CA 1
ATOM 1419 C C . ASP A 1 93 ? 46.486 5.050 15.435 1.00 13.29 93 ASP A C 1
ATOM 1420 O O . ASP A 1 93 ? 46.936 4.770 16.560 1.00 13.61 93 ASP A O 1
ATOM 1429 N N . GLU A 1 94 ? 47.204 4.813 14.343 1.00 12.59 94 GLU A N 1
ATOM 1430 C CA . GLU A 1 94 ? 48.540 4.213 14.429 1.00 12.67 94 GLU A CA 1
ATOM 1431 C C . GLU A 1 94 ? 49.465 5.112 15.209 1.00 11.99 94 GLU A C 1
ATOM 1432 O O . GLU A 1 94 ? 50.288 4.647 16.017 1.00 12.55 94 GLU A O 1
ATOM 1444 N N . MET A 1 95 ? 49.429 6.410 14.976 1.00 11.78 95 MET A N 1
ATOM 1445 C CA . MET A 1 95 ? 50.277 7.355 15.705 1.00 12.18 95 MET A CA 1
ATOM 1446 C C . MET A 1 95 ? 49.934 7.389 17.184 1.00 12.63 95 MET A C 1
ATOM 1447 O O . MET A 1 95 ? 50.833 7.465 18.052 1.00 13.15 95 MET A O 1
ATOM 1469 N N . GLN A 1 96 ? 48.650 7.318 17.523 1.00 12.61 96 GLN A N 1
ATOM 1470 C CA . GLN A 1 96 ? 48.221 7.207 18.926 1.00 14.38 96 GLN A CA 1
ATOM 1471 C C . GLN A 1 96 ? 48.684 5.941 19.602 1.00 13.91 96 GLN A C 1
ATOM 1472 O O . GLN A 1 96 ? 49.061 5.995 20.753 1.00 15.25 96 GLN A O 1
ATOM 1486 N N . ARG A 1 97 ? 48.656 4.812 18.886 1.00 13.20 97 ARG A N 1
ATOM 1487 C CA . ARG A 1 97 ? 49.203 3.583 19.450 1.00 13.83 97 ARG A CA 1
ATOM 1488 C C . ARG A 1 97 ? 50.683 3.764 19.775 1.00 13.34 97 ARG A C 1
ATOM 1489 O O . ARG A 1 97 ? 51.134 3.329 20.824 1.00 13.49 97 ARG A O 1
ATOM 1510 N N . CYS A 1 98 ? 51.423 4.410 18.833 1.00 13.63 98 CYS A N 1
ATOM 1511 C CA . CYS A 1 98 ? 52.838 4.653 19.137 1.00 13.87 98 CYS A CA 1
ATOM 1512 C C . CYS A 1 98 ? 53.024 5.476 20.388 1.00 14.34 98 CYS A C 1
ATOM 1513 O O . CYS A 1 98 ? 53.831 5.170 21.273 1.00 16.08 98 CYS A O 1
ATOM 1520 N N . GLU A 1 99 ? 52.241 6.556 20.519 1.00 15.56 99 GLU A N 1
ATOM 1521 C CA . GLU A 1 99 ? 52.348 7.381 21.711 1.00 16.96 99 GLU A CA 1
ATOM 1522 C C . GLU A 1 99 ? 52.076 6.578 22.974 1.00 17.92 99 GLU A C 1
ATOM 1523 O O . GLU A 1 99 ? 52.797 6.737 23.955 1.00 18.59 99 GLU A O 1
ATOM 1535 N N . GLN A 1 100 ? 51.029 5.778 22.964 1.00 16.01 100 GLN A N 1
ATOM 1536 C CA . GLN A 1 100 ? 50.670 4.962 24.114 1.00 17.38 100 GLN A CA 1
ATOM 1537 C C . GLN A 1 100 ? 51.722 3.933 24.512 1.00 16.16 100 GLN A C 1
ATOM 1538 O O . GLN A 1 100 ? 51.881 3.637 25.692 1.00 17.77 100 GLN A O 1
ATOM 1552 N N . LEU A 1 101 ? 52.472 3.446 23.526 1.00 14.54 101 LEU A N 1
ATOM 1553 C CA . LEU A 1 101 ? 53.512 2.468 23.717 1.00 13.56 101 LEU A CA 1
ATOM 1554 C C . LEU A 1 101 ? 54.839 3.092 24.078 1.00 14.05 101 LEU A C 1
ATOM 1555 O O . LEU A 1 101 ? 55.834 2.388 24.292 1.00 16.34 101 LEU A O 1
ATOM 1571 N N . GLY A 1 102 ? 54.936 4.413 24.135 1.00 15.41 102 GLY A N 1
ATOM 1572 C CA . GLY A 1 102 ? 56.206 5.060 24.422 1.00 17.25 102 GLY A CA 1
ATOM 1573 C C . GLY A 1 102 ? 57.143 5.201 23.220 1.00 16.38 102 GLY A C 1
ATOM 1574 O O . GLY A 1 102 ? 58.324 5.415 23.379 1.00 19.58 102 GLY A O 1
ATOM 1578 N N . LEU A 1 103 ? 56.620 5.036 22.036 1.00 15.56 103 LEU A N 1
ATOM 1579 C CA . LEU A 1 103 ? 57.366 5.076 20.786 1.00 15.58 103 LEU A CA 1
ATOM 1580 C C . LEU A 1 103 ? 57.351 6.505 20.230 1.00 16.07 103 LEU A C 1
ATOM 1581 O O . LEU A 1 103 ? 56.430 7.294 20.493 1.00 21.65 103 LEU A O 1
ATOM 1597 N N . SER A 1 104 ? 58.375 6.834 19.467 1.00 12.82 104 SER A N 1
ATOM 1598 C CA . SER A 1 104 ? 58.613 8.192 19.044 1.00 13.15 104 SER A CA 1
ATOM 1599 C C . SER A 1 104 ? 58.737 8.338 17.546 1.00 11.61 104 SER A C 1
ATOM 1600 O O . SER A 1 104 ? 58.902 9.468 17.054 1.00 12.94 104 SER A O 1
ATOM 1608 N N . LEU A 1 105 ? 58.642 7.272 16.775 1.00 11.02 105 LEU A N 1
ATOM 1609 C CA . LEU A 1 105 ? 58.795 7.220 15.349 1.00 11.28 105 LEU A CA 1
ATOM 1610 C C . LEU A 1 105 ? 57.686 6.348 14.761 1.00 10.95 105 LEU A C 1
ATOM 1611 O O . LEU A 1 105 ? 57.314 5.371 15.379 1.00 12.27 105 LEU A O 1
ATOM 1627 N N . LEU A 1 106 ? 57.218 6.700 13.548 1.00 10.08 106 LEU A N 1
ATOM 1628 C CA . LEU A 1 106 ? 56.298 5.811 12.834 1.00 9.71 106 LEU A CA 1
ATOM 1629 C C . LEU A 1 106 ? 56.679 5.895 11.341 1.00 9.18 106 LEU A C 1
ATOM 1630 O O . LEU A 1 106 ? 56.546 6.971 10.723 1.00 9.87 106 LEU A O 1
ATOM 1646 N N . ASN A 1 107 ? 57.117 4.777 10.777 1.00 8.58 107 ASN A N 1
ATOM 1647 C CA . ASN A 1 107 ? 57.487 4.680 9.358 1.00 8.21 107 ASN A CA 1
ATOM 1648 C C . ASN A 1 107 ? 56.338 4.288 8.476 1.00 8.36 107 ASN A C 1
ATOM 1649 O O . ASN A 1 107 ? 55.598 3.344 8.776 1.00 9.43 107 ASN A O 1
ATOM 1660 N N . PHE A 1 108 ? 56.183 5.007 7.351 1.00 7.86 108 PHE A N 1
ATOM 1661 C CA . PHE A 1 108 ? 55.081 4.728 6.440 1.00 8.36 108 PHE A CA 1
ATOM 1662 C C . PHE A 1 108 ? 55.464 5.049 5.016 1.00 8.41 108 PHE A C 1
ATOM 1663 O O . PHE A 1 108 ? 56.229 5.991 4.745 1.00 8.83 108 PHE A O 1
ATOM 1680 N N . HIS A 1 109 ? 54.876 4.310 4.035 1.00 8.82 109 HIS A N 1
ATOM 1681 C CA . HIS A 1 109 ? 55.011 4.697 2.624 1.00 9.18 109 HIS A CA 1
ATOM 1682 C C . HIS A 1 109 ? 54.042 5.860 2.349 1.00 9.78 109 HIS A C 1
ATOM 1683 O O . HIS A 1 109 ? 52.902 5.855 2.918 1.00 12.68 109 HIS A O 1
ATOM 1697 N N . PRO A 1 110 ? 54.438 6.840 1.557 1.00 9.45 110 PRO A N 1
ATOM 1698 C CA . PRO A 1 110 ? 53.612 8.076 1.494 1.00 11.13 110 PRO A CA 1
ATOM 1699 C C . PRO A 1 110 ? 52.212 7.933 0.909 1.00 10.85 110 PRO A C 1
ATOM 1700 O O . PRO A 1 110 ? 51.286 8.530 1.452 1.00 11.84 110 PRO A O 1
ATOM 1711 N N . GLY A 1 111 ? 52.030 7.276 -0.234 1.00 10.09 111 GLY A N 1
ATOM 1712 C CA . GLY A 1 111 ? 50.713 7.191 -0.857 1.00 11.69 111 GLY A CA 1
ATOM 1713 C C . GLY A 1 111 ? 50.805 6.984 -2.353 1.00 10.92 111 GLY A C 1
ATOM 1714 O O . GLY A 1 111 ? 51.863 6.882 -2.918 1.00 11.78 111 GLY A O 1
ATOM 1718 N N . SER A 1 112 ? 49.608 6.896 -2.933 1.00 11.91 112 SER A N 1
ATOM 1719 C CA . SER A 1 112 ? 49.466 6.541 -4.350 1.00 13.05 112 SER A CA 1
ATOM 1720 C C . SER A 1 112 ? 48.303 7.309 -4.973 1.00 12.23 112 SER A C 1
ATOM 1721 O O . SER A 1 112 ? 47.251 7.480 -4.347 1.00 13.69 112 SER A O 1
ATOM 1731 N N . HIS A 1 113 ? 48.475 7.728 -6.235 1.00 13.40 113 HIS A N 1
ATOM 1732 C CA . HIS A 1 113 ? 47.505 8.603 -6.900 1.00 14.09 113 HIS A CA 1
ATOM 1733 C C . HIS A 1 113 ? 46.450 7.842 -7.735 1.00 15.15 113 HIS A C 1
ATOM 1734 O O . HIS A 1 113 ? 45.444 8.494 -8.119 1.00 16.70 113 HIS A O 1
ATOM 1748 N N . LEU A 1 114 ? 46.601 6.553 -7.923 1.00 16.59 114 LEU A N 1
ATOM 1749 C CA . LEU A 1 114 ? 45.643 5.683 -8.571 1.00 18.38 114 LEU A CA 1
ATOM 1750 C C . LEU A 1 114 ? 45.211 6.172 -9.946 1.00 19.44 114 LEU A C 1
ATOM 1751 O O . LEU A 1 114 ? 44.199 5.906 -10.566 1.00 23.49 114 LEU A O 1
ATOM 1767 N N . MET A 1 115 ? 46.047 6.848 -10.623 1.00 19.78 115 MET A N 1
ATOM 1768 C CA . MET A 1 115 ? 45.919 7.574 -11.896 1.00 22.40 115 MET A CA 1
ATOM 1769 C C . MET A 1 115 ? 44.759 8.547 -11.943 1.00 22.26 115 MET A C 1
ATOM 1770 O O . MET A 1 115 ? 44.191 8.845 -13.030 1.00 24.64 115 MET A O 1
ATOM 1784 N N . GLN A 1 116 ? 44.332 9.054 -10.765 1.00 21.67 116 GLN A N 1
ATOM 1785 C CA . GLN A 1 116 ? 43.156 9.935 -10.688 1.00 23.22 116 GLN A CA 1
ATOM 1786 C C . GLN A 1 116 ? 43.480 11.377 -10.323 1.00 24.36 116 GLN A C 1
ATOM 1787 O O . GLN A 1 116 ? 42.621 12.269 -10.567 1.00 26.86 116 GLN A O 1
ATOM 1801 N N . ILE A 1 117 ? 44.669 11.617 -9.802 1.00 22.01 117 ILE A N 1
ATOM 1802 C CA . ILE A 1 117 ? 45.127 12.955 -9.504 1.00 21.47 117 ILE A CA 1
ATOM 1803 C C . ILE A 1 117 ? 46.596 13.092 -9.871 1.00 20.37 117 ILE A C 1
ATOM 1804 O O . ILE A 1 117 ? 47.242 12.067 -10.078 1.00 22.38 117 ILE A O 1
ATOM 1820 N N . SER A 1 118 ? 47.055 14.335 -10.005 1.00 21.83 118 SER A N 1
ATOM 1821 C CA . SER A 1 118 ? 48.423 14.613 -10.393 1.00 20.53 118 SER A CA 1
ATOM 1822 C C . SER A 1 118 ? 49.361 14.244 -9.260 1.00 20.44 118 SER A C 1
ATOM 1823 O O . SER A 1 118 ? 48.999 14.117 -8.099 1.00 18.67 118 SER A O 1
ATOM 1831 N N . GLU A 1 119 ? 50.654 14.079 -9.632 1.00 19.37 119 GLU A N 1
ATOM 1832 C CA . GLU A 1 119 ? 51.635 13.804 -8.597 1.00 17.91 119 GLU A CA 1
ATOM 1833 C C . GLU A 1 119 ? 51.636 14.944 -7.592 1.00 17.85 119 GLU A C 1
ATOM 1834 O O . GLU A 1 119 ? 51.698 14.670 -6.372 1.00 16.70 119 GLU A O 1
ATOM 1846 N N . GLU A 1 120 ? 51.574 16.182 -8.075 1.00 19.86 120 GLU A N 1
ATOM 1847 C CA . GLU A 1 120 ? 51.666 17.340 -7.191 1.00 20.64 120 GLU A CA 1
ATOM 1848 C C . GLU A 1 120 ? 50.581 17.377 -6.144 1.00 18.55 120 GLU A C 1
ATOM 1849 O O . GLU A 1 120 ? 50.726 17.601 -4.948 1.00 19.48 120 GLU A O 1
ATOM 1861 N N . ASP A 1 121 ? 49.361 17.104 -6.616 1.00 19.58 121 ASP A N 1
ATOM 1862 C CA . ASP A 1 121 ? 48.183 17.102 -5.779 1.00 18.95 121 ASP A CA 1
ATOM 1863 C C . ASP A 1 121 ? 48.270 15.931 -4.773 1.00 17.86 121 ASP A C 1
ATOM 1864 O O . ASP A 1 121 ? 47.935 16.115 -3.573 1.00 16.79 121 ASP A O 1
ATOM 1873 N N . CYS A 1 122 ? 48.708 14.747 -5.165 1.00 15.14 122 CYS A N 1
ATOM 1874 C CA . CYS A 1 122 ? 48.842 13.596 -4.248 1.00 13.81 122 CYS A CA 1
ATOM 1875 C C . CYS A 1 122 ? 49.837 13.916 -3.122 1.00 13.26 122 CYS A C 1
ATOM 1876 O O . CYS A 1 122 ? 49.547 13.697 -1.955 1.00 12.74 122 CYS A O 1
ATOM 1883 N N . LEU A 1 123 ? 51.018 14.483 -3.493 1.00 13.57 123 LEU A N 1
ATOM 1884 C CA . LEU A 1 123 ? 52.028 14.842 -2.482 1.00 13.05 123 LEU A CA 1
ATOM 1885 C C . LEU A 1 123 ? 51.495 15.870 -1.494 1.00 13.17 123 LEU A C 1
ATOM 1886 O O . LEU A 1 123 ? 51.770 15.820 -0.290 1.00 14.16 123 LEU A O 1
ATOM 1902 N N . ALA A 1 124 ? 50.699 16.860 -1.997 1.00 15.09 124 ALA A N 1
ATOM 1903 C CA . ALA A 1 124 ? 50.102 17.844 -1.138 1.00 16.08 124 ALA A CA 1
ATOM 1904 C C . ALA A 1 124 ? 49.097 17.207 -0.191 1.00 15.69 124 ALA A C 1
ATOM 1905 O O . ALA A 1 124 ? 49.010 17.582 0.988 1.00 16.00 124 ALA A O 1
ATOM 1912 N N . ARG A 1 125 ? 48.298 16.239 -0.628 1.00 14.92 125 ARG A N 1
ATOM 1913 C CA . ARG A 1 125 ? 47.356 15.535 0.212 1.00 15.65 125 ARG A CA 1
ATOM 1914 C C . ARG A 1 125 ? 48.098 14.775 1.317 1.00 14.07 125 ARG A C 1
ATOM 1915 O O . ARG A 1 125 ? 47.651 14.706 2.475 1.00 14.25 125 ARG A O 1
ATOM 1936 N N . ILE A 1 126 ? 49.259 14.187 0.975 1.00 12.61 126 ILE A N 1
ATOM 1937 C CA . ILE A 1 126 ? 50.061 13.450 1.963 1.00 11.40 126 ILE A CA 1
ATOM 1938 C C . ILE A 1 126 ? 50.592 14.397 3.032 1.00 11.57 126 ILE A C 1
ATOM 1939 O O . ILE A 1 126 ? 50.554 14.106 4.238 1.00 12.24 126 ILE A O 1
ATOM 1955 N N . ALA A 1 127 ? 51.133 15.579 2.640 1.00 12.27 127 ALA A N 1
ATOM 1956 C CA . ALA A 1 127 ? 51.621 16.539 3.638 1.00 13.09 127 ALA A CA 1
ATOM 1957 C C . ALA A 1 127 ? 50.478 16.960 4.534 1.00 13.45 127 ALA A C 1
ATOM 1958 O O . ALA A 1 127 ? 50.649 17.053 5.749 1.00 14.50 127 ALA A O 1
ATOM 1965 N N . GLU A 1 128 ? 49.270 17.200 3.987 1.00 14.02 128 GLU A N 1
ATOM 1966 C CA . GLU A 1 128 ? 48.147 17.573 4.849 1.00 15.10 128 GLU A CA 1
ATOM 1967 C C . GLU A 1 128 ? 47.748 16.440 5.775 1.00 14.74 128 GLU A C 1
ATOM 1968 O O . GLU A 1 128 ? 47.415 16.699 6.929 1.00 16.46 128 GLU A O 1
ATOM 1980 N N . SER A 1 129 ? 47.806 15.194 5.342 1.00 14.16 129 SER A N 1
ATOM 1981 C CA . SER A 1 129 ? 47.550 14.059 6.200 1.00 14.23 129 SER A CA 1
ATOM 1982 C C . SER A 1 129 ? 48.496 14.076 7.398 1.00 14.07 129 SER A C 1
ATOM 1983 O O . SER A 1 129 ? 48.107 13.814 8.545 1.00 15.17 129 SER A O 1
ATOM 1991 N N . ILE A 1 130 ? 49.786 14.321 7.114 1.00 13.30 130 ILE A N 1
ATOM 1992 C CA . ILE A 1 130 ? 50.773 14.372 8.203 1.00 13.10 130 ILE A CA 1
ATOM 1993 C C . ILE A 1 130 ? 50.420 15.486 9.200 1.00 13.43 130 ILE A C 1
ATOM 1994 O O . ILE A 1 130 ? 50.450 15.291 10.418 1.00 14.98 130 ILE A O 1
ATOM 2010 N N . ASN A 1 131 ? 50.148 16.683 8.651 1.00 14.45 131 ASN A N 1
ATOM 2011 C CA . ASN A 1 131 ? 49.748 17.804 9.511 1.00 16.41 131 ASN A CA 1
ATOM 2012 C C . ASN A 1 131 ? 48.583 17.468 10.436 1.00 16.38 131 ASN A C 1
ATOM 2013 O O . ASN A 1 131 ? 48.600 17.833 11.612 1.00 19.27 131 ASN A O 1
ATOM 2024 N N . ILE A 1 132 ? 47.583 16.785 9.930 1.00 17.27 132 ILE A N 1
ATOM 2025 C CA . ILE A 1 132 ? 46.408 16.362 10.719 1.00 17.62 132 ILE A CA 1
ATOM 2026 C C . ILE A 1 132 ? 46.826 15.440 11.850 1.00 17.57 132 ILE A C 1
ATOM 2027 O O . ILE A 1 132 ? 46.444 15.648 13.024 1.00 19.43 132 ILE A O 1
ATOM 2043 N N . ALA A 1 133 ? 47.628 14.450 11.489 1.00 16.73 133 ALA A N 1
ATOM 2044 C CA . ALA A 1 133 ? 48.072 13.520 12.532 1.00 16.84 133 ALA A CA 1
ATOM 2045 C C . ALA A 1 133 ? 48.949 14.182 13.583 1.00 16.67 133 ALA A C 1
ATOM 2046 O O . ALA A 1 133 ? 48.827 13.896 14.791 1.00 17.34 133 ALA A O 1
ATOM 2053 N N . LEU A 1 134 ? 49.835 15.094 13.170 1.00 15.97 134 LEU A N 1
ATOM 2054 C CA . LEU A 1 134 ? 50.675 15.784 14.134 1.00 14.69 134 LEU A CA 1
ATOM 2055 C C . LEU A 1 134 ? 49.876 16.735 15.024 1.00 16.74 134 LEU A C 1
ATOM 2056 O O . LEU A 1 134 ? 50.284 16.960 16.175 1.00 19.82 134 LEU A O 1
ATOM 2072 N N . ASP A 1 135 ? 48.750 17.225 14.543 1.00 18.43 135 ASP A N 1
ATOM 2073 C CA . ASP A 1 135 ? 47.894 18.112 15.372 1.00 20.45 135 ASP A CA 1
ATOM 2074 C C . ASP A 1 135 ? 47.115 17.308 16.390 1.00 23.09 135 ASP A C 1
ATOM 2075 O O . ASP A 1 135 ? 46.585 17.881 17.342 1.00 24.72 135 ASP A O 1
ATOM 2084 N N . LYS A 1 136 ? 46.961 15.995 16.157 1.00 21.83 136 LYS A N 1
ATOM 2085 C CA . LYS A 1 136 ? 46.108 15.141 16.993 1.00 23.15 136 LYS A CA 1
ATOM 2086 C C . LYS A 1 136 ? 46.924 14.279 17.964 1.00 21.29 136 LYS A C 1
ATOM 2087 O O . LYS A 1 136 ? 46.370 13.536 18.763 1.00 28.76 136 LYS A O 1
ATOM 2106 N N . THR A 1 137 ? 48.241 14.325 17.885 1.00 21.06 137 THR A N 1
ATOM 2107 C CA . THR A 1 137 ? 49.143 13.543 18.714 1.00 19.49 137 THR A CA 1
ATOM 2108 C C . THR A 1 137 ? 50.322 14.379 19.209 1.00 18.20 137 THR A C 1
ATOM 2109 O O . THR A 1 137 ? 50.494 15.556 18.807 1.00 19.99 137 THR A O 1
ATOM 2120 N N . GLN A 1 138 ? 51.146 13.811 20.084 1.00 19.67 138 GLN A N 1
ATOM 2121 C CA . GLN A 1 138 ? 52.334 14.441 20.624 1.00 20.55 138 GLN A CA 1
ATOM 2122 C C . GLN A 1 138 ? 53.458 13.402 20.638 1.00 18.65 138 GLN A C 1
ATOM 2123 O O . GLN A 1 138 ? 53.235 12.234 20.958 1.00 19.76 138 GLN A O 1
ATOM 2137 N N . GLY A 1 139 ? 54.658 13.877 20.371 1.00 18.41 139 GLY A N 1
ATOM 2138 C CA . GLY A 1 139 ? 55.878 13.124 20.610 1.00 19.01 139 GLY A CA 1
ATOM 2139 C C . GLY A 1 139 ? 56.232 12.084 19.558 1.00 16.84 139 GLY A C 1
ATOM 2140 O O . GLY A 1 139 ? 57.214 11.342 19.792 1.00 19.64 139 GLY A O 1
ATOM 2144 N N . VAL A 1 140 ? 55.476 11.966 18.483 1.00 15.13 140 VAL A N 1
ATOM 2145 C CA . VAL A 1 140 ? 55.737 10.954 17.467 1.00 13.17 140 VAL A CA 1
ATOM 2146 C C . VAL A 1 140 ? 56.077 11.628 16.166 1.00 12.33 140 VAL A C 1
ATOM 2147 O O . VAL A 1 140 ? 55.336 12.459 15.677 1.00 13.65 140 VAL A O 1
ATOM 2160 N N . THR A 1 141 ? 57.230 11.285 15.588 1.00 11.87 141 THR A N 1
ATOM 2161 C CA . THR A 1 141 ? 57.676 11.771 14.298 1.00 11.16 141 THR A CA 1
ATOM 2162 C C . THR A 1 141 ? 57.168 10.883 13.180 1.00 10.53 141 THR A C 1
ATOM 2163 O O . THR A 1 141 ? 57.296 9.639 13.241 1.00 11.12 141 THR A O 1
ATOM 2174 N N . ALA A 1 142 ? 56.586 11.503 12.160 1.00 10.51 142 ALA A N 1
ATOM 2175 C CA . ALA A 1 142 ? 56.134 10.845 10.947 1.00 10.37 142 ALA A CA 1
ATOM 2176 C C . ALA A 1 142 ? 57.338 10.639 10.035 1.00 9.29 142 ALA A C 1
ATOM 2177 O O . ALA A 1 142 ? 57.919 11.614 9.519 1.00 10.38 142 ALA A O 1
ATOM 2184 N N . VAL A 1 143 ? 57.745 9.379 9.851 1.00 8.82 143 VAL A N 1
ATOM 2185 C CA . VAL A 1 143 ? 58.953 8.991 9.112 1.00 8.80 143 VAL A CA 1
ATOM 2186 C C . VAL A 1 143 ? 58.514 8.443 7.733 1.00 8.26 143 VAL A C 1
ATOM 2187 O O . VAL A 1 143 ? 57.991 7.328 7.653 1.00 8.87 143 VAL A O 1
ATOM 2200 N N . ILE A 1 144 ? 58.709 9.259 6.713 1.00 8.09 144 ILE A N 1
ATOM 2201 C CA . ILE A 1 144 ? 58.317 8.915 5.341 1.00 8.26 144 ILE A CA 1
ATOM 2202 C C . ILE A 1 144 ? 59.361 7.967 4.737 1.00 7.66 144 ILE A C 1
ATOM 2203 O O . ILE A 1 144 ? 60.545 8.342 4.624 1.00 8.28 144 ILE A O 1
ATOM 2219 N N . GLU A 1 145 ? 58.944 6.779 4.308 1.00 7.84 145 GLU A N 1
ATOM 2220 C CA . GLU A 1 145 ? 59.857 5.826 3.658 1.00 7.39 145 GLU A CA 1
ATOM 2221 C C . GLU A 1 145 ? 59.819 6.016 2.171 1.00 7.75 145 GLU A C 1
ATOM 2222 O O . GLU A 1 145 ? 58.748 6.177 1.569 1.00 8.79 145 GLU A O 1
ATOM 2234 N N . ASN A 1 146 ? 61.015 5.999 1.519 1.00 7.53 146 ASN A N 1
ATOM 2235 C CA . ASN A 1 146 ? 61.026 5.947 0.081 1.00 7.64 146 ASN A CA 1
ATOM 2236 C C . ASN A 1 146 ? 60.497 4.579 -0.399 1.00 7.74 146 ASN A C 1
ATOM 2237 O O . ASN A 1 146 ? 60.485 3.579 0.334 1.00 8.38 146 ASN A O 1
ATOM 2248 N N . THR A 1 147 ? 60.110 4.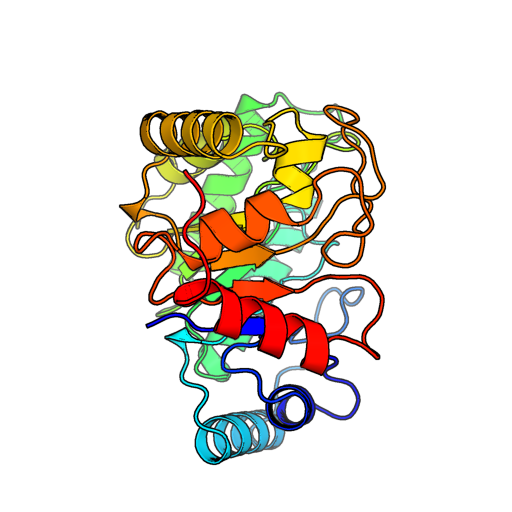537 -1.670 1.00 8.19 147 THR A N 1
ATOM 2249 C CA . THR A 1 147 ? 59.445 3.368 -2.291 1.00 8.28 147 THR A CA 1
ATOM 2250 C C . THR A 1 147 ? 60.093 2.972 -3.592 1.00 7.97 147 THR A C 1
ATOM 2251 O O . THR A 1 147 ? 60.837 3.742 -4.216 1.00 8.56 147 THR A O 1
ATOM 2262 N N . ALA A 1 148 ? 59.769 1.758 -4.025 1.00 8.32 148 ALA A N 1
ATOM 2263 C CA . ALA A 1 148 ? 60.233 1.265 -5.334 1.00 8.84 148 ALA A CA 1
ATOM 2264 C C . ALA A 1 148 ? 59.523 1.976 -6.487 1.00 9.15 148 ALA A C 1
ATOM 2265 O O . ALA A 1 148 ? 60.051 1.964 -7.601 1.00 11.78 148 ALA A O 1
ATOM 2272 N N . GLY A 1 149 ? 58.344 2.555 -6.242 1.00 9.62 149 GLY A N 1
ATOM 2273 C CA . GLY A 1 149 ? 57.586 3.183 -7.341 1.00 10.82 149 GLY A CA 1
ATOM 2274 C C . GLY A 1 149 ? 56.773 2.222 -8.157 1.00 10.46 149 GLY A C 1
ATOM 2275 O O . GLY A 1 149 ? 56.560 2.491 -9.349 1.00 11.62 149 GLY A O 1
ATOM 2279 N N . GLN A 1 150 ? 56.290 1.116 -7.590 1.00 11.27 150 GLN A N 1
ATOM 2280 C CA . GLN A 1 150 ? 55.365 0.232 -8.270 1.00 12.50 150 GLN A CA 1
ATOM 2281 C C . GLN A 1 150 ? 54.028 0.892 -8.455 1.00 13.97 150 GLN A C 1
ATOM 2282 O O . GLN A 1 150 ? 53.603 1.696 -7.628 1.00 14.56 150 GLN A O 1
ATOM 2296 N N . GLY A 1 151 ? 53.351 0.564 -9.540 1.00 16.42 151 GLY A N 1
ATOM 2297 C CA . GLY A 1 151 ? 52.012 1.107 -9.761 1.00 18.11 151 GLY A CA 1
ATOM 2298 C C . GLY A 1 151 ? 51.994 2.611 -9.713 1.00 16.02 151 GLY A C 1
ATOM 2299 O O . GLY A 1 151 ? 52.831 3.292 -10.318 1.00 17.79 151 GLY A O 1
ATOM 2303 N N . SER A 1 152 ? 51.087 3.182 -8.956 1.00 15.20 152 SER A N 1
ATOM 2304 C CA . SER A 1 152 ? 50.965 4.634 -8.803 1.00 14.80 152 SER A CA 1
ATOM 2305 C C . SER A 1 152 ? 51.530 5.131 -7.467 1.00 13.33 152 SER A C 1
ATOM 2306 O O . SER A 1 152 ? 51.230 6.240 -7.007 1.00 13.63 152 SER A O 1
ATOM 2314 N N . ASN A 1 153 ? 52.374 4.311 -6.801 1.00 12.22 153 ASN A N 1
ATOM 2315 C CA . ASN A 1 153 ? 52.987 4.718 -5.556 1.00 11.33 153 ASN A CA 1
ATOM 2316 C C . ASN A 1 153 ? 54.001 5.821 -5.798 1.00 11.00 153 ASN A C 1
ATOM 2317 O O . ASN A 1 153 ? 54.847 5.717 -6.681 1.00 12.45 153 ASN A O 1
ATOM 2328 N N . LEU A 1 154 ? 53.919 6.834 -4.967 1.00 10.84 154 LEU A N 1
ATOM 2329 C CA . LEU A 1 154 ? 54.881 7.900 -4.923 1.00 10.88 154 LEU A CA 1
ATOM 2330 C C . LEU A 1 154 ? 55.903 7.624 -3.821 1.00 9.76 154 LEU A C 1
ATOM 2331 O O . LEU A 1 154 ? 55.841 6.690 -3.069 1.00 11.08 154 LEU A O 1
ATOM 2347 N N . GLY A 1 155 ? 56.857 8.502 -3.696 1.00 10.26 155 GLY A N 1
ATOM 2348 C CA . GLY A 1 155 ? 57.999 8.365 -2.853 1.00 10.15 155 GLY A CA 1
ATOM 2349 C C . GLY A 1 155 ? 59.199 7.658 -3.401 1.00 9.03 155 GLY A C 1
ATOM 2350 O O . GLY A 1 155 ? 60.168 7.368 -2.671 1.00 9.88 155 GLY A O 1
ATOM 2354 N N . PHE A 1 156 ? 59.220 7.428 -4.724 1.00 9.11 156 PHE A N 1
ATOM 2355 C CA . PHE A 1 156 ? 60.333 6.746 -5.362 1.00 9.57 156 PHE A CA 1
ATOM 2356 C C . PHE A 1 156 ? 61.455 7.691 -5.742 1.00 9.17 156 PHE A C 1
ATOM 2357 O O . PHE A 1 156 ? 62.593 7.232 -5.924 1.00 10.69 156 PHE A O 1
ATOM 2374 N N . LYS A 1 157 ? 61.174 8.975 -5.890 1.00 9.68 157 LYS A N 1
ATOM 2375 C CA . LYS A 1 157 ? 62.162 10.014 -6.073 1.00 10.16 157 LYS A CA 1
ATOM 2376 C C . LYS A 1 157 ? 62.392 10.760 -4.775 1.00 9.38 157 LYS A C 1
ATOM 2377 O O . LYS A 1 157 ? 61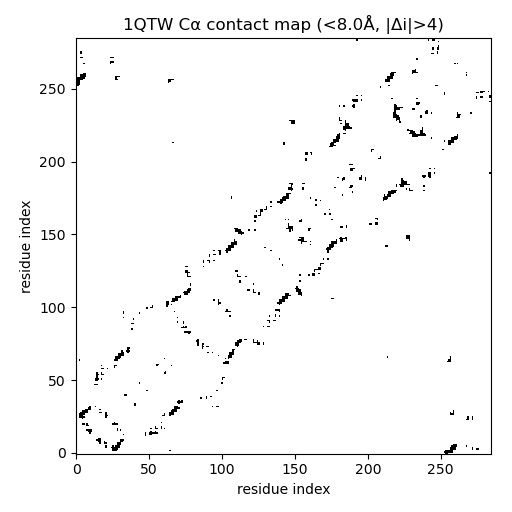.420 11.088 -4.064 1.00 9.79 157 LYS A O 1
ATOM 2396 N N . PHE A 1 158 ? 63.650 11.093 -4.445 1.00 9.33 158 PHE A N 1
ATOM 2397 C CA . PHE A 1 158 ? 63.913 11.903 -3.249 1.00 9.66 158 PHE A CA 1
ATOM 2398 C C . PHE A 1 158 ? 63.162 13.246 -3.282 1.00 9.54 158 PHE A C 1
ATOM 2399 O O . PHE A 1 158 ? 62.749 13.727 -2.228 1.00 10.78 158 PHE A O 1
ATOM 2416 N N . GLU A 1 159 ? 62.981 13.799 -4.471 1.00 10.63 159 GLU A N 1
ATOM 2417 C CA . GLU A 1 159 ? 62.244 15.059 -4.594 1.00 12.58 159 GLU A CA 1
ATOM 2418 C C . GLU A 1 159 ? 60.824 14.898 -4.053 1.00 11.34 159 GLU A C 1
ATOM 2419 O O . GLU A 1 159 ? 60.212 15.897 -3.611 1.00 12.64 159 GLU A O 1
ATOM 2431 N N . HIS A 1 160 ? 60.180 13.717 -4.131 1.00 11.18 160 HIS A N 1
ATOM 2432 C CA . HIS A 1 160 ? 58.863 13.517 -3.569 1.00 10.88 160 HIS A CA 1
ATOM 2433 C C . HIS A 1 160 ? 58.882 13.718 -2.051 1.00 11.10 160 HIS A C 1
ATOM 2434 O O . HIS A 1 160 ? 57.974 14.325 -1.471 1.00 11.50 160 HIS A O 1
ATOM 2448 N N . LEU A 1 161 ? 59.901 13.125 -1.404 1.00 10.35 161 LEU A N 1
ATOM 2449 C CA . LEU A 1 161 ? 60.039 13.243 0.027 1.00 10.27 161 LEU A CA 1
ATOM 2450 C C . LEU A 1 161 ? 60.202 14.715 0.411 1.00 10.30 161 LEU A C 1
ATOM 2451 O O . LEU A 1 161 ? 59.572 15.200 1.373 1.00 10.84 161 LEU A O 1
ATOM 2467 N N . ALA A 1 162 ? 61.048 15.443 -0.326 1.00 10.82 162 ALA A N 1
ATOM 2468 C CA . ALA A 1 162 ? 61.267 16.864 -0.037 1.00 12.10 162 ALA A CA 1
ATOM 2469 C C . ALA A 1 162 ? 59.974 17.652 -0.223 1.00 12.00 162 ALA A C 1
ATOM 2470 O O . ALA A 1 162 ? 59.674 18.565 0.569 1.00 13.94 162 ALA A O 1
ATOM 2477 N N . ALA A 1 163 ? 59.201 17.371 -1.248 1.00 11.96 163 ALA A N 1
ATOM 2478 C CA . ALA A 1 163 ? 57.926 18.071 -1.476 1.00 12.62 163 ALA A CA 1
ATOM 2479 C C . ALA A 1 163 ? 56.945 17.853 -0.341 1.00 13.14 163 ALA A C 1
ATOM 2480 O O . ALA A 1 163 ? 56.225 18.773 0.048 1.00 14.87 163 ALA A O 1
ATOM 2487 N N . ILE A 1 164 ? 56.876 16.657 0.192 1.00 11.51 164 ILE A N 1
ATOM 2488 C CA . ILE A 1 164 ? 56.015 16.395 1.331 1.00 11.97 164 ILE A CA 1
ATOM 2489 C C . ILE A 1 164 ? 56.479 17.193 2.523 1.00 12.24 164 ILE A C 1
ATOM 2490 O O . ILE A 1 164 ? 55.690 17.872 3.191 1.00 12.98 164 ILE A O 1
ATOM 2506 N N . ILE A 1 165 ? 57.798 17.121 2.822 1.00 12.15 165 ILE A N 1
ATOM 2507 C CA . ILE A 1 165 ? 58.340 17.843 3.989 1.00 12.25 165 ILE A CA 1
ATOM 2508 C C . ILE A 1 165 ? 58.040 19.344 3.863 1.00 12.46 165 ILE A C 1
ATOM 2509 O O . ILE A 1 165 ? 57.660 19.997 4.862 1.00 13.82 165 ILE A O 1
ATOM 2525 N N . ASP A 1 166 ? 58.150 19.882 2.648 1.00 13.30 166 ASP A N 1
ATOM 2526 C CA . ASP A 1 166 ? 57.884 21.315 2.473 1.00 15.31 166 ASP A CA 1
ATOM 2527 C C . ASP A 1 166 ? 56.477 21.678 2.914 1.00 15.81 166 ASP A C 1
ATOM 2528 O O . ASP A 1 166 ? 56.293 22.831 3.364 1.00 18.08 166 ASP A O 1
ATOM 2537 N N . GLY A 1 167 ? 55.513 20.775 2.747 1.00 14.39 167 GLY A N 1
ATOM 2538 C CA . GLY A 1 167 ? 54.133 21.043 3.125 1.00 15.06 167 GLY A CA 1
ATOM 2539 C C . GLY A 1 167 ? 53.826 20.786 4.589 1.00 14.99 167 GLY A C 1
ATOM 2540 O O . GLY A 1 167 ? 52.683 21.076 5.018 1.00 16.49 167 GLY A O 1
ATOM 2544 N N . VAL A 1 168 ? 54.742 20.210 5.349 1.00 13.89 168 VAL A N 1
ATOM 2545 C CA . VAL A 1 168 ? 54.524 19.923 6.761 1.00 13.90 168 VAL A CA 1
ATOM 2546 C C . VAL A 1 168 ? 54.806 21.157 7.585 1.00 15.35 168 VAL A C 1
ATOM 2547 O O . VAL A 1 168 ? 55.854 21.791 7.434 1.00 17.39 168 VAL A O 1
ATOM 2560 N N . GLU A 1 169 ? 53.872 21.531 8.469 1.00 14.95 169 GLU A N 1
ATOM 2561 C CA . GLU A 1 169 ? 54.040 22.723 9.289 1.00 17.88 169 GLU A CA 1
ATOM 2562 C C . GLU A 1 169 ? 55.058 22.484 10.393 1.00 17.12 169 GLU A C 1
ATOM 2563 O O . GLU A 1 169 ? 55.993 23.302 10.522 1.00 20.33 169 GLU A O 1
ATOM 2575 N N . ASP A 1 170 ? 54.895 21.440 11.190 1.00 15.92 170 ASP A N 1
ATOM 2576 C CA . ASP A 1 170 ? 55.840 21.185 12.284 1.00 15.77 170 ASP A CA 1
ATOM 2577 C C . ASP A 1 170 ? 56.908 20.250 11.798 1.00 15.04 170 ASP A C 1
ATOM 2578 O O . ASP A 1 170 ? 56.858 19.013 11.960 1.00 15.21 170 ASP A O 1
ATOM 2587 N N . LYS A 1 171 ? 57.938 20.835 11.170 1.00 16.01 171 LYS A N 1
ATOM 2588 C CA . LYS A 1 171 ? 59.002 20.019 10.567 1.00 16.83 171 LYS A CA 1
ATOM 2589 C C . LYS A 1 171 ? 59.850 19.310 11.620 1.00 15.43 171 LYS A C 1
ATOM 2590 O O . LYS A 1 171 ? 60.599 18.411 11.247 1.00 17.17 171 LYS A O 1
ATOM 2609 N N . SER A 1 172 ? 59.721 19.640 12.907 1.00 15.01 172 SER A N 1
ATOM 2610 C CA . SER A 1 172 ? 60.424 18.898 13.924 1.00 15.63 172 SER A CA 1
ATOM 2611 C C . SER A 1 172 ? 59.910 17.456 14.055 1.00 15.16 172 SER A C 1
ATOM 2612 O O . SER A 1 172 ? 60.650 16.630 14.594 1.00 17.17 172 SER A O 1
ATOM 2620 N N . ARG A 1 173 ? 58.733 17.164 13.613 1.00 13.20 173 ARG A N 1
ATOM 2621 C CA . ARG A 1 173 ? 58.119 15.854 13.723 1.00 12.40 173 ARG A CA 1
ATOM 2622 C C . ARG A 1 173 ? 57.865 15.196 12.365 1.00 11.54 173 ARG A C 1
ATOM 2623 O O . ARG A 1 173 ? 56.958 14.383 12.218 1.00 11.84 173 ARG A O 1
ATOM 2644 N N . VAL A 1 174 ? 58.689 15.520 11.380 1.00 11.38 174 VAL A N 1
ATOM 2645 C CA . VAL A 1 174 ? 58.730 14.767 10.116 1.00 11.48 174 VAL A CA 1
ATOM 2646 C C . VAL A 1 174 ? 60.181 14.352 9.850 1.00 10.22 174 VAL A C 1
ATOM 2647 O O . VAL A 1 174 ? 61.144 15.046 10.197 1.00 11.21 174 VAL A O 1
ATOM 2660 N N . GLY A 1 175 ? 60.339 13.210 9.201 1.00 9.83 175 GLY A N 1
ATOM 2661 C CA . GLY A 1 175 ? 61.642 12.718 8.770 1.00 10.13 175 GLY A CA 1
ATOM 2662 C C . GLY A 1 175 ? 61.446 11.714 7.662 1.00 8.87 175 GLY A C 1
ATOM 2663 O O . GLY A 1 175 ? 60.357 11.555 7.124 1.00 9.13 175 GLY A O 1
ATOM 2667 N N . VAL A 1 176 ? 62.562 11.003 7.351 1.00 8.39 176 VAL A N 1
ATOM 2668 C CA . VAL A 1 176 ? 62.575 10.025 6.277 1.00 8.32 176 VAL A CA 1
ATOM 2669 C C . VAL A 1 176 ? 63.329 8.774 6.697 1.00 7.96 176 VAL A C 1
ATOM 2670 O O . VAL A 1 176 ? 64.230 8.798 7.542 1.00 8.80 176 VAL A O 1
ATOM 2683 N N . CYS A 1 177 ? 62.970 7.647 6.051 1.00 7.60 177 CYS A N 1
ATOM 2684 C CA . CYS A 1 177 ? 63.673 6.398 6.155 1.00 7.63 177 CYS A CA 1
ATOM 2685 C C . CYS A 1 177 ? 64.038 5.973 4.727 1.00 7.48 177 CYS A C 1
ATOM 2686 O O . CYS A 1 177 ? 63.176 5.992 3.848 1.00 8.06 177 CYS A O 1
ATOM 2693 N N . ILE A 1 178 ? 65.334 5.628 4.507 1.00 7.23 178 ILE A N 1
ATOM 2694 C CA . ILE A 1 178 ? 65.728 5.132 3.185 1.00 7.06 178 ILE A CA 1
ATOM 2695 C C . ILE A 1 178 ? 65.878 3.600 3.250 1.00 7.03 178 ILE A C 1
ATOM 2696 O O . ILE A 1 178 ? 66.620 3.035 4.059 1.00 7.24 178 ILE A O 1
ATOM 2712 N N . ASP A 1 179 ? 65.117 2.959 2.356 1.00 6.92 179 ASP A N 1
ATOM 2713 C CA . ASP A 1 179 ? 65.132 1.513 2.126 1.00 6.75 179 ASP A CA 1
ATOM 2714 C C . ASP A 1 179 ? 65.975 1.295 0.884 1.00 6.74 179 ASP A C 1
ATOM 2715 O O . ASP A 1 179 ? 65.703 1.811 -0.204 1.00 7.00 179 ASP A O 1
ATOM 2724 N N . THR A 1 180 ? 67.079 0.542 1.050 1.00 6.59 180 THR A N 1
ATOM 2725 C CA . THR A 1 180 ? 68.035 0.344 -0.029 1.00 6.85 180 THR A CA 1
ATOM 2726 C C . THR A 1 180 ? 67.470 -0.420 -1.219 1.00 6.43 180 THR A C 1
ATOM 2727 O O . THR A 1 180 ? 67.810 -0.127 -2.364 1.00 7.48 180 THR A O 1
ATOM 2738 N N . CYS A 1 181 ? 66.610 -1.412 -0.960 1.00 6.88 181 CYS A N 1
ATOM 2739 C CA . CYS A 1 181 ? 65.966 -2.130 -2.070 1.00 7.40 181 CYS A CA 1
ATOM 2740 C C . CYS A 1 181 ? 65.107 -1.169 -2.866 1.00 6.84 181 CYS A C 1
ATOM 2741 O O . CYS A 1 181 ? 65.120 -1.130 -4.098 1.00 7.59 181 CYS A O 1
ATOM 2748 N N . HIS A 1 182 ? 64.291 -0.361 -2.145 1.00 6.90 182 HIS A N 1
ATOM 2749 C CA . HIS A 1 182 ? 63.412 0.597 -2.819 1.00 7.23 182 HIS A CA 1
ATOM 2750 C C . HIS A 1 182 ? 64.206 1.576 -3.660 1.00 7.17 182 HIS A C 1
ATOM 2751 O O . HIS A 1 182 ? 63.839 1.888 -4.797 1.00 7.73 182 HIS A O 1
ATOM 2765 N N . ALA A 1 183 ? 65.315 2.111 -3.089 1.00 7.20 183 ALA A N 1
ATOM 2766 C CA . ALA A 1 183 ? 66.144 3.070 -3.845 1.00 7.70 183 ALA A CA 1
ATOM 2767 C C . ALA A 1 183 ? 66.664 2.478 -5.134 1.00 7.39 183 ALA A C 1
ATOM 2768 O O . ALA A 1 183 ? 66.604 3.077 -6.210 1.00 7.80 183 ALA A O 1
ATOM 2775 N N . PHE A 1 184 ? 67.214 1.243 -5.017 1.00 7.31 184 PHE A N 1
ATOM 2776 C CA . PHE A 1 184 ? 67.791 0.557 -6.184 1.00 7.66 184 PHE A CA 1
ATOM 2777 C C . PHE A 1 184 ? 66.736 0.285 -7.239 1.00 7.56 184 PHE A C 1
ATOM 2778 O O . PHE A 1 184 ? 66.935 0.520 -8.454 1.00 8.37 184 PHE A O 1
ATOM 2795 N N . ALA A 1 185 ? 65.573 -0.241 -6.826 1.00 7.91 185 ALA A N 1
ATOM 2796 C CA . ALA A 1 185 ? 64.470 -0.491 -7.741 1.00 8.10 185 ALA A CA 1
ATOM 2797 C C . ALA A 1 185 ? 64.004 0.780 -8.423 1.00 8.31 185 ALA A C 1
ATOM 2798 O O . ALA A 1 185 ? 63.582 0.750 -9.589 1.00 9.84 185 ALA A O 1
ATOM 2805 N N . ALA A 1 186 ? 64.082 1.915 -7.733 1.00 8.52 186 ALA A N 1
ATOM 2806 C CA . ALA A 1 186 ? 63.654 3.201 -8.288 1.00 9.13 186 ALA A CA 1
ATOM 2807 C C . ALA A 1 186 ? 64.696 3.816 -9.214 1.00 9.92 186 ALA A C 1
ATOM 2808 O O . ALA A 1 186 ? 64.433 4.830 -9.874 1.00 13.96 186 ALA A O 1
ATOM 2815 N N . GLY A 1 187 ? 65.917 3.288 -9.280 1.00 8.89 187 GLY A N 1
ATOM 2816 C CA . GLY A 1 187 ? 66.959 3.789 -10.164 1.00 9.82 187 GLY A CA 1
ATOM 2817 C C . GLY A 1 187 ? 68.092 4.543 -9.492 1.00 8.59 187 GLY A C 1
ATOM 2818 O O . GLY A 1 187 ? 68.861 5.193 -10.228 1.00 10.09 187 GLY A O 1
ATOM 2822 N N . TYR A 1 188 ? 68.251 4.447 -8.177 1.00 8.30 188 TYR A N 1
ATOM 2823 C CA . TYR A 1 188 ? 69.402 4.985 -7.451 1.00 8.20 188 TYR A CA 1
ATOM 2824 C C . TYR A 1 188 ? 70.406 3.853 -7.250 1.00 8.36 188 TYR A C 1
ATOM 2825 O O . TYR A 1 188 ? 70.136 2.915 -6.477 1.00 8.78 188 TYR A O 1
ATOM 2843 N N . ASP A 1 189 ? 71.560 3.887 -7.929 1.00 8.30 189 A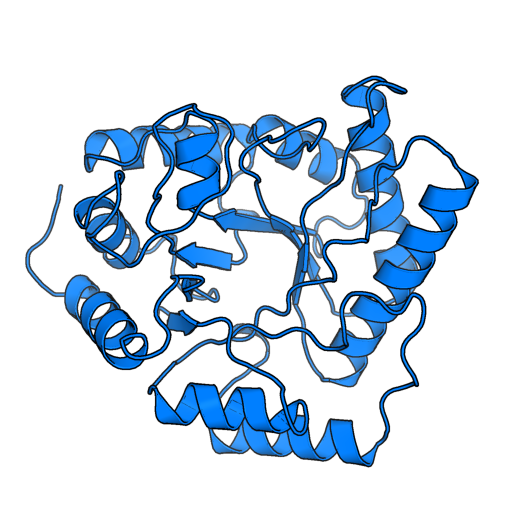SP A N 1
ATOM 2844 C CA . ASP A 1 189 ? 72.447 2.730 -7.884 1.00 8.36 189 ASP A CA 1
ATOM 2845 C C . ASP A 1 189 ? 73.219 2.711 -6.563 1.00 7.67 189 ASP A C 1
ATOM 2846 O O . ASP A 1 189 ? 73.520 3.737 -5.920 1.00 8.36 189 ASP A O 1
ATOM 2855 N N . LEU A 1 190 ? 73.589 1.486 -6.176 1.00 7.92 190 LEU A N 1
ATOM 2856 C CA . LEU A 1 190 ? 74.248 1.169 -4.897 1.00 8.28 190 LEU A CA 1
ATOM 2857 C C . LEU A 1 190 ? 75.284 0.074 -5.060 1.00 8.66 190 LEU A C 1
ATOM 2858 O O . LEU A 1 190 ? 75.790 -0.457 -4.053 1.00 10.25 190 LEU A O 1
ATOM 2874 N N . ARG A 1 191 ? 75.630 -0.328 -6.303 1.00 8.89 191 ARG A N 1
ATOM 2875 C CA . ARG A 1 191 ? 76.442 -1.547 -6.486 1.00 9.22 191 ARG A CA 1
ATOM 2876 C C . ARG A 1 191 ? 77.926 -1.356 -6.223 1.00 11.12 191 ARG A C 1
ATOM 2877 O O . ARG A 1 191 ? 78.633 -2.363 -6.116 1.00 15.21 191 ARG A O 1
ATOM 2898 N N . THR A 1 192 ? 78.416 -0.127 -6.196 1.00 9.77 192 THR A N 1
ATOM 2899 C CA . THR A 1 192 ? 79.787 0.182 -5.840 1.00 10.07 192 THR A CA 1
ATOM 2900 C C . THR A 1 192 ? 79.796 1.309 -4.807 1.00 10.19 192 THR A C 1
ATOM 2901 O O . THR A 1 192 ? 78.838 2.091 -4.696 1.00 9.88 192 THR A O 1
ATOM 2912 N N . PRO A 1 193 ? 80.903 1.460 -4.042 1.00 11.55 193 PRO A N 1
ATOM 2913 C CA . PRO A 1 193 ? 80.999 2.600 -3.125 1.00 12.11 193 PRO A CA 1
ATOM 2914 C C . PRO A 1 193 ? 80.792 3.941 -3.835 1.00 10.82 193 PRO A C 1
ATOM 2915 O O . PRO A 1 193 ? 80.136 4.846 -3.296 1.00 11.43 193 PRO A O 1
ATOM 2926 N N . ALA A 1 194 ? 81.341 4.132 -5.025 1.00 11.23 194 ALA A N 1
ATOM 2927 C CA . ALA A 1 194 ? 81.180 5.399 -5.735 1.00 11.67 194 ALA A CA 1
ATOM 2928 C C . ALA A 1 194 ? 79.710 5.685 -6.026 1.00 9.64 194 ALA A C 1
ATOM 2929 O O . ALA A 1 194 ? 79.231 6.814 -5.921 1.00 11.07 194 ALA A O 1
ATOM 2936 N N . GLU A 1 195 ? 78.978 4.636 -6.410 1.00 9.38 195 GLU A N 1
ATOM 2937 C CA . GLU A 1 195 ? 77.548 4.802 -6.668 1.00 8.86 195 GLU A CA 1
ATOM 2938 C C . GLU A 1 195 ? 76.786 5.088 -5.406 1.00 8.96 195 GLU A C 1
ATOM 2939 O O . GLU A 1 195 ? 75.817 5.899 -5.423 1.00 9.03 195 GLU A O 1
ATOM 2951 N N . CYS A 1 196 ? 77.142 4.473 -4.287 1.00 8.43 196 CYS A N 1
ATOM 2952 C CA . CYS A 1 196 ? 76.530 4.794 -3.005 1.00 9.13 196 CYS A CA 1
ATOM 2953 C C . CYS A 1 196 ? 76.700 6.272 -2.672 1.00 9.44 196 CYS A C 1
ATOM 2954 O O . CYS A 1 196 ? 75.777 6.972 -2.270 1.00 10.08 196 CYS A O 1
ATOM 2961 N N . GLU A 1 197 ? 77.945 6.764 -2.837 1.00 10.55 197 GLU A N 1
ATOM 2962 C CA . GLU A 1 197 ? 78.199 8.169 -2.535 1.00 12.23 197 GLU A CA 1
ATOM 2963 C C . GLU A 1 197 ? 77.388 9.078 -3.468 1.00 10.52 197 GLU A C 1
ATOM 2964 O O . GLU A 1 197 ? 76.861 10.092 -3.019 1.00 11.51 197 GLU A O 1
ATOM 2976 N N . LYS A 1 198 ? 77.280 8.735 -4.752 1.00 10.07 198 LYS A N 1
ATOM 2977 C CA . LYS A 1 198 ? 76.483 9.526 -5.680 1.00 10.10 198 LYS A CA 1
ATOM 2978 C C . LYS A 1 198 ? 75.024 9.565 -5.227 1.00 9.36 198 LYS A C 1
ATOM 2979 O O . LYS A 1 198 ? 74.377 10.634 -5.199 1.00 9.81 198 LYS A O 1
ATOM 2998 N N . THR A 1 199 ? 74.475 8.385 -4.890 1.00 8.42 199 THR A N 1
ATOM 2999 C CA . THR A 1 199 ? 73.062 8.339 -4.437 1.00 8.34 199 THR A CA 1
ATOM 3000 C C . THR A 1 199 ? 72.845 9.181 -3.185 1.00 8.22 199 THR A C 1
ATOM 3001 O O . THR A 1 199 ? 71.854 9.907 -3.076 1.00 8.48 199 THR A O 1
ATOM 3012 N N . PHE A 1 200 ? 73.732 9.054 -2.205 1.00 8.70 200 PHE A N 1
ATOM 3013 C CA . PHE A 1 200 ? 73.519 9.798 -0.950 1.00 8.60 200 PHE A CA 1
ATOM 3014 C C . PHE A 1 200 ? 73.840 11.278 -1.064 1.00 9.13 200 PHE A C 1
ATOM 3015 O O . PHE A 1 200 ? 73.260 12.064 -0.303 1.00 9.43 200 PHE A O 1
ATOM 3032 N N . ALA A 1 201 ? 74.700 11.709 -2.035 1.00 9.78 201 ALA A N 1
ATOM 3033 C CA . ALA A 1 201 ? 74.836 13.140 -2.294 1.00 10.04 201 ALA A CA 1
ATOM 3034 C C . ALA A 1 201 ? 73.562 13.713 -2.910 1.00 10.06 201 ALA A C 1
ATOM 3035 O O . ALA A 1 201 ? 73.134 14.825 -2.601 1.00 10.83 201 ALA A O 1
ATOM 3042 N N . ASP A 1 202 ? 72.908 12.929 -3.764 1.00 9.88 202 ASP A N 1
ATOM 3043 C CA . ASP A 1 202 ? 71.601 13.306 -4.313 1.00 9.95 202 ASP A CA 1
ATOM 3044 C C . ASP A 1 202 ? 70.587 13.452 -3.190 1.00 9.04 202 ASP A C 1
ATOM 3045 O O . ASP A 1 202 ? 69.880 14.484 -3.100 1.00 9.81 202 ASP A O 1
ATOM 3054 N N . PHE A 1 203 ? 70.537 12.469 -2.295 1.00 9.09 203 PHE A N 1
ATOM 3055 C CA . PHE A 1 203 ? 69.706 12.580 -1.083 1.00 8.77 203 PHE A CA 1
ATOM 3056 C C . PHE A 1 203 ? 70.025 13.861 -0.296 1.00 8.78 203 PHE A C 1
ATOM 3057 O O . PHE A 1 203 ? 69.117 14.573 0.194 1.00 8.98 203 PHE A O 1
ATOM 3074 N N . ALA A 1 204 ? 71.316 14.160 -0.136 1.00 9.90 204 ALA A N 1
ATOM 3075 C CA . ALA A 1 204 ? 71.710 15.364 0.632 1.00 9.53 204 ALA A CA 1
ATOM 3076 C C . ALA A 1 204 ? 71.265 16.672 -0.017 1.00 9.87 204 ALA A C 1
ATOM 3077 O O . ALA A 1 204 ? 70.877 17.609 0.699 1.00 11.63 204 ALA A O 1
ATOM 3084 N N . ARG A 1 205 ? 71.310 16.745 -1.345 1.00 10.47 205 ARG A N 1
ATOM 3085 C CA . ARG A 1 205 ? 70.907 17.948 -2.091 1.00 11.27 205 ARG A CA 1
ATOM 3086 C C . ARG A 1 205 ? 69.403 18.185 -2.092 1.00 10.84 205 ARG A C 1
ATOM 3087 O O . ARG A 1 205 ? 68.960 19.319 -2.190 1.00 12.69 205 ARG A O 1
ATOM 3108 N N . THR A 1 206 ? 68.658 17.071 -2.036 1.00 10.63 206 THR A N 1
ATOM 3109 C CA . THR A 1 206 ? 67.218 17.151 -2.224 1.00 11.17 206 THR A CA 1
ATOM 3110 C C . THR A 1 206 ? 66.497 17.170 -0.912 1.00 11.21 206 THR A C 1
ATOM 3111 O O . THR A 1 206 ? 65.630 17.971 -0.678 1.00 17.69 206 THR A O 1
ATOM 3122 N N . VAL A 1 207 ? 66.821 16.277 0.022 1.00 11.43 207 VAL A N 1
ATOM 3123 C CA . VAL A 1 207 ? 66.172 16.137 1.327 1.00 10.79 207 VAL A CA 1
ATOM 3124 C C . VAL A 1 207 ? 67.023 16.678 2.433 1.00 10.74 207 VAL A C 1
ATOM 3125 O O . VAL A 1 207 ? 66.560 17.546 3.205 1.00 12.07 207 VAL A O 1
ATOM 3138 N N . GLY A 1 208 ? 68.256 16.175 2.536 1.00 9.65 208 GLY A N 1
ATOM 3139 C CA . GLY A 1 208 ? 69.175 16.517 3.619 1.00 10.19 208 GLY A CA 1
ATOM 3140 C C . GLY A 1 208 ? 69.202 15.503 4.728 1.00 9.53 208 GLY A C 1
ATOM 3141 O O . GLY A 1 208 ? 68.179 14.996 5.180 1.00 10.03 208 GLY A O 1
ATOM 3145 N N . PHE A 1 209 ? 70.419 15.169 5.170 1.00 10.23 209 PHE A N 1
ATOM 3146 C CA . PHE A 1 209 ? 70.582 14.209 6.264 1.00 9.69 209 PHE A CA 1
ATOM 3147 C C . PHE A 1 209 ? 69.963 14.634 7.590 1.00 9.38 209 PHE A C 1
ATOM 3148 O O . PHE A 1 209 ? 69.686 13.771 8.417 1.00 10.28 209 PHE A O 1
ATOM 3165 N N . LYS A 1 210 ? 69.670 15.920 7.774 1.00 10.36 210 LYS A N 1
ATOM 3166 C CA . LYS A 1 210 ? 69.017 16.321 9.026 1.00 12.02 210 LYS A CA 1
ATOM 3167 C C . LYS A 1 210 ? 67.664 15.628 9.173 1.00 10.62 210 LYS A C 1
ATOM 3168 O O . LYS A 1 210 ? 67.195 15.524 10.318 1.00 12.15 210 LYS A O 1
ATOM 3187 N N . TYR A 1 211 ? 67.050 15.196 8.073 1.00 9.53 211 TYR A N 1
ATOM 3188 C CA . TYR A 1 211 ? 65.746 14.506 8.148 1.00 9.26 211 TYR A CA 1
ATOM 3189 C C . TYR A 1 211 ? 65.876 13.000 8.251 1.00 9.34 211 TYR A C 1
ATOM 3190 O O . TYR A 1 211 ? 64.825 12.325 8.385 1.00 9.98 211 TYR A O 1
ATOM 3208 N N . LEU A 1 212 ? 67.061 12.394 8.180 1.00 8.99 212 LEU A N 1
ATOM 3209 C CA . LEU A 1 212 ? 67.162 10.949 8.172 1.00 8.65 212 LEU A CA 1
ATOM 3210 C C . LEU A 1 212 ? 66.925 10.382 9.551 1.00 9.15 212 LEU A C 1
ATOM 3211 O O . LEU A 1 212 ? 67.664 10.671 10.510 1.00 10.88 212 LEU A O 1
ATOM 3227 N N . ARG A 1 213 ? 65.891 9.536 9.707 1.00 8.43 213 ARG A N 1
ATOM 3228 C CA . ARG A 1 213 ? 65.502 8.980 10.981 1.00 8.64 213 ARG A CA 1
ATOM 3229 C C . ARG A 1 213 ? 65.493 7.438 11.051 1.00 8.42 213 ARG A C 1
ATOM 3230 O O . ARG A 1 213 ? 65.239 6.881 12.099 1.00 8.90 213 ARG A O 1
ATOM 3251 N N . GLY A 1 214 ? 65.812 6.771 9.921 1.00 8.00 214 GLY A N 1
ATOM 3252 C CA . GLY A 1 214 ? 65.906 5.317 9.900 1.00 8.19 214 GLY A CA 1
ATOM 3253 C C . GLY A 1 214 ? 66.426 4.868 8.560 1.00 7.49 214 GLY A C 1
ATOM 3254 O O . GLY A 1 214 ? 66.438 5.614 7.583 1.00 7.40 214 GLY A O 1
ATOM 3258 N N . MET A 1 215 ? 66.847 3.594 8.528 1.00 7.80 215 MET A N 1
ATOM 3259 C CA . MET A 1 215 ? 67.154 2.901 7.283 1.00 7.16 215 MET A CA 1
ATOM 3260 C C . MET A 1 215 ? 66.502 1.519 7.300 1.00 6.85 215 MET A C 1
ATOM 3261 O O . MET A 1 215 ? 66.379 0.905 8.362 1.00 7.32 215 MET A O 1
ATOM 3280 N N . HIS A 1 216 ? 66.150 1.041 6.107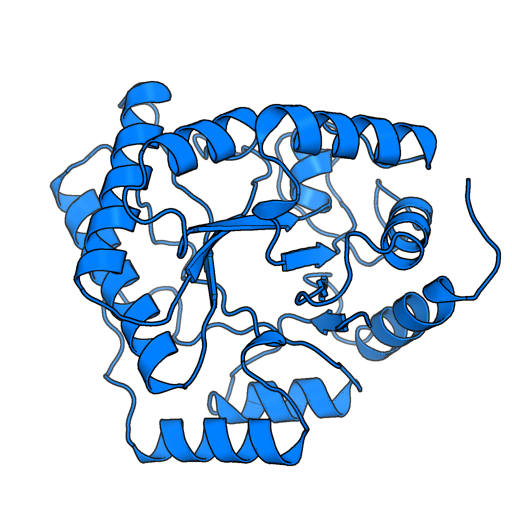 1.00 6.62 216 HIS A N 1
ATOM 3281 C CA . HIS A 1 216 ? 65.804 -0.357 5.904 1.00 6.64 216 HIS A CA 1
ATOM 3282 C C . HIS A 1 216 ? 66.903 -0.951 4.996 1.00 6.57 216 HIS A C 1
ATOM 3283 O O . HIS A 1 216 ? 67.132 -0.488 3.882 1.00 7.21 216 HIS A O 1
ATOM 3297 N N . LEU A 1 217 ? 67.586 -1.954 5.546 1.00 7.11 217 LEU A N 1
ATOM 3298 C CA . LEU A 1 217 ? 68.736 -2.587 4.889 1.00 7.08 217 LEU A CA 1
ATOM 3299 C C . LEU A 1 217 ? 68.264 -3.893 4.253 1.00 7.06 217 LEU A C 1
ATOM 3300 O O . LEU A 1 217 ? 68.141 -4.925 4.897 1.00 8.21 217 LEU A O 1
ATOM 3316 N N . ASN A 1 218 ? 68.014 -3.798 2.944 1.00 7.02 218 ASN A N 1
ATOM 3317 C CA . ASN A 1 218 ? 67.514 -4.886 2.127 1.00 6.78 218 ASN A CA 1
ATOM 3318 C C . ASN A 1 218 ? 68.337 -5.000 0.840 1.00 6.95 218 ASN A C 1
ATOM 3319 O O . ASN A 1 218 ? 68.557 -4.005 0.161 1.00 7.28 218 ASN A O 1
ATOM 3330 N N . ASP A 1 219 ? 68.750 -6.240 0.486 1.00 7.09 219 ASP A N 1
ATOM 3331 C CA . ASP A 1 219 ? 69.199 -6.452 -0.889 1.00 7.25 219 ASP A CA 1
ATOM 3332 C C . ASP A 1 219 ? 67.976 -6.528 -1.768 1.00 7.51 219 ASP A C 1
ATOM 3333 O O . ASP A 1 219 ? 66.790 -6.385 -1.273 1.00 7.74 219 ASP A O 1
ATOM 3342 N N . ALA A 1 220 ? 68.151 -6.709 -3.065 1.00 9.08 220 ALA A N 1
ATOM 3343 C CA . ALA A 1 220 ? 67.083 -6.600 -4.053 1.00 9.04 220 ALA A CA 1
ATOM 3344 C C . ALA A 1 220 ? 67.056 -7.835 -4.963 1.00 8.70 220 ALA A C 1
ATOM 3345 O O . ALA A 1 220 ? 68.033 -8.159 -5.614 1.00 9.86 220 ALA A O 1
ATOM 3352 N N . LYS A 1 221 ? 65.909 -8.527 -5.005 1.00 9.50 221 LYS A N 1
ATOM 3353 C CA . LYS A 1 221 ? 65.666 -9.506 -6.025 1.00 11.10 221 LYS A CA 1
ATOM 3354 C C . LYS A 1 221 ? 65.307 -8.888 -7.339 1.00 12.75 221 LYS A C 1
ATOM 3355 O O . LYS A 1 221 ? 65.645 -9.430 -8.382 1.00 16.61 221 LYS A O 1
ATOM 3374 N N . SER A 1 222 ? 64.625 -7.761 -7.307 1.00 12.11 222 SER A N 1
ATOM 3375 C CA . SER A 1 222 ? 64.367 -7.059 -8.534 1.00 12.92 222 SER A CA 1
ATOM 3376 C C . SER A 1 222 ? 65.621 -6.325 -9.005 1.00 11.41 222 SER A C 1
ATOM 3377 O O . SER A 1 222 ? 66.649 -6.266 -8.311 1.00 11.64 222 SER A O 1
ATOM 3385 N N . THR A 1 223 ? 65.507 -5.861 -10.234 1.00 10.9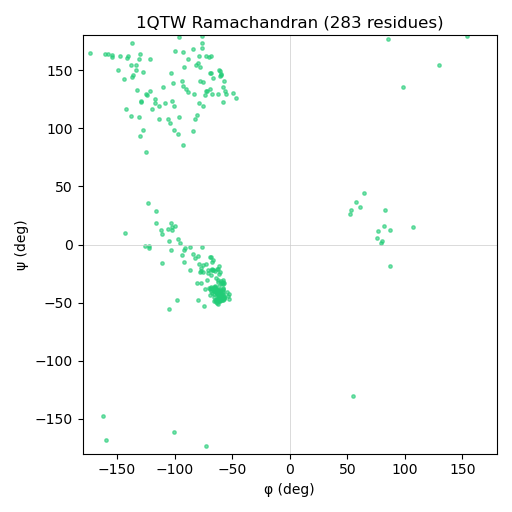1 223 THR A N 1
ATOM 3386 C CA . THR A 1 223 ? 66.663 -5.325 -10.953 1.00 11.10 223 THR A CA 1
ATOM 3387 C C . THR A 1 223 ? 66.659 -3.796 -10.902 1.00 10.02 223 THR A C 1
ATOM 3388 O O . THR A 1 223 ? 65.698 -3.122 -10.538 1.00 10.27 223 THR A O 1
ATOM 3399 N N . PHE A 1 224 ? 67.817 -3.237 -11.280 1.00 10.23 224 PHE A N 1
ATOM 3400 C CA . PHE A 1 224 ? 68.046 -1.818 -11.207 1.00 9.77 224 PHE A CA 1
ATOM 3401 C C . PHE A 1 224 ? 67.033 -1.022 -12.008 1.00 9.94 224 PHE A C 1
ATOM 3402 O O . PHE A 1 224 ? 66.890 -1.234 -13.215 1.00 11.34 224 PHE A O 1
ATOM 3419 N N . GLY A 1 225 ? 66.324 -0.105 -11.361 1.00 9.86 225 GLY A N 1
ATOM 3420 C CA . GLY A 1 225 ? 65.366 0.723 -12.077 1.00 10.20 225 GLY A CA 1
ATOM 3421 C C . GLY A 1 225 ? 64.072 0.041 -12.447 1.00 10.34 225 GLY A C 1
ATOM 3422 O O . GLY A 1 225 ? 63.258 0.646 -13.144 1.00 11.43 225 GLY A O 1
ATOM 3426 N N . SER A 1 226 ? 63.859 -1.207 -12.008 1.00 9.95 226 SER A N 1
ATOM 3427 C CA . SER A 1 226 ? 62.687 -1.998 -12.361 1.00 10.46 226 SER A CA 1
ATOM 3428 C C . SER A 1 226 ? 61.386 -1.462 -11.797 1.00 10.37 226 SER A C 1
ATOM 3429 O O . SER A 1 226 ? 60.304 -1.851 -12.272 1.00 11.03 226 SER A O 1
ATOM 3437 N N . ARG A 1 227 ? 61.438 -0.665 -10.742 1.00 9.80 227 ARG A N 1
ATOM 3438 C CA . ARG A 1 227 ? 60.239 -0.169 -10.077 1.00 10.15 227 ARG A CA 1
ATOM 3439 C C . ARG A 1 227 ? 59.356 -1.301 -9.599 1.00 10.82 227 ARG A C 1
ATOM 3440 O O . ARG A 1 227 ? 58.134 -1.238 -9.567 1.00 12.24 227 ARG A O 1
ATOM 3461 N N . VAL A 1 228 ? 59.999 -2.385 -9.140 1.00 10.52 228 VAL A N 1
ATOM 3462 C CA . VAL A 1 228 ? 59.387 -3.577 -8.525 1.00 11.89 228 VAL A CA 1
ATOM 3463 C C . VAL A 1 228 ? 59.969 -3.731 -7.129 1.00 10.35 228 VAL A C 1
ATOM 3464 O O . VAL A 1 228 ? 61.196 -3.697 -6.955 1.00 11.67 228 VAL A O 1
ATOM 3477 N N . ASP A 1 229 ? 59.133 -3.951 -6.113 1.00 9.61 229 ASP A N 1
ATOM 3478 C CA . ASP A 1 229 ? 59.583 -4.108 -4.724 1.00 9.61 229 ASP A CA 1
ATOM 3479 C C . ASP A 1 229 ? 59.713 -5.569 -4.367 1.00 9.60 229 ASP A C 1
ATOM 3480 O O . ASP A 1 229 ? 58.727 -6.219 -3.973 1.00 11.17 229 ASP A O 1
ATOM 3489 N N . ARG A 1 230 ? 60.911 -6.145 -4.488 1.00 9.91 230 ARG A N 1
ATOM 3490 C CA . ARG A 1 230 ? 61.165 -7.544 -4.107 1.00 9.55 230 ARG A CA 1
ATOM 3491 C C . ARG A 1 230 ? 62.503 -7.565 -3.384 1.00 8.43 230 ARG A C 1
ATOM 3492 O O . ARG A 1 230 ? 63.563 -7.335 -4.011 1.00 9.44 230 ARG A O 1
ATOM 3513 N N . HIS A 1 231 ? 62.482 -7.811 -2.093 1.00 8.22 231 HIS A N 1
ATOM 3514 C CA . HIS A 1 231 ? 63.679 -7.805 -1.258 1.00 8.09 231 HIS A CA 1
ATOM 3515 C C . HIS A 1 231 ? 64.481 -9.115 -1.423 1.00 8.14 231 HIS A C 1
ATOM 3516 O O . HIS A 1 231 ? 63.961 -10.136 -1.883 1.00 9.46 231 HIS A O 1
ATOM 3530 N N . HIS A 1 232 ? 65.737 -9.076 -1.009 1.00 8.12 232 HIS A N 1
ATOM 3531 C CA . HIS A 1 232 ? 66.572 -10.282 -0.888 1.00 8.20 232 HIS A CA 1
ATOM 3532 C C . HIS A 1 232 ? 67.433 -10.144 0.359 1.00 7.59 232 HIS A C 1
ATOM 3533 O O . HIS A 1 232 ? 67.668 -9.023 0.866 1.00 8.18 232 HIS A O 1
ATOM 3547 N N . SER A 1 233 ? 67.976 -11.243 0.908 1.00 8.75 233 SER A N 1
ATOM 3548 C CA . SER A 1 233 ? 68.963 -11.338 1.924 1.00 7.98 233 SER A CA 1
ATOM 3549 C C . SER A 1 233 ? 70.248 -10.649 1.457 1.00 7.68 233 SER A C 1
ATOM 3550 O O . SER A 1 233 ? 70.603 -10.617 0.279 1.00 8.06 233 SER A O 1
ATOM 3558 N N . LEU A 1 234 ? 70.956 -10.107 2.451 1.00 8.22 234 LEU A N 1
ATOM 3559 C CA . LEU A 1 234 ? 72.175 -9.325 2.175 1.00 8.12 234 LEU A CA 1
ATOM 3560 C C . LEU A 1 234 ? 73.182 -10.141 1.342 1.00 8.10 234 LEU A C 1
ATOM 3561 O O . LEU A 1 234 ? 73.554 -11.241 1.710 1.00 9.62 234 LEU A O 1
ATOM 3577 N N . GLY A 1 235 ? 73.650 -9.518 0.249 1.00 8.44 235 GLY A N 1
ATOM 3578 C CA . GLY A 1 235 ? 74.659 -10.185 -0.567 1.00 9.13 235 GLY A CA 1
ATOM 3579 C C . GLY A 1 235 ? 74.124 -11.100 -1.610 1.00 9.04 235 GLY A C 1
ATOM 3580 O O . GLY A 1 235 ? 74.867 -11.453 -2.553 1.00 10.00 235 GLY A O 1
ATOM 3584 N N . GLU A 1 236 ? 72.878 -11.545 -1.505 1.00 8.88 236 GLU A N 1
ATOM 3585 C CA . GLU A 1 236 ? 72.299 -12.520 -2.410 1.00 9.49 236 GLU A CA 1
ATOM 3586 C C . GLU A 1 236 ? 71.577 -11.914 -3.586 1.00 9.56 236 GLU A C 1
ATOM 3587 O O . GLU A 1 236 ? 71.256 -12.657 -4.518 1.00 12.30 236 GLU A O 1
ATOM 3599 N N . GLY A 1 237 ? 71.275 -10.621 -3.534 1.00 8.92 237 GLY A N 1
ATOM 3600 C CA . GLY A 1 237 ? 70.535 -9.948 -4.573 1.00 9.50 237 GLY A CA 1
ATOM 3601 C C . GLY A 1 237 ? 71.415 -9.147 -5.505 1.00 9.22 237 GLY A C 1
ATOM 3602 O O . GLY A 1 237 ? 72.636 -9.351 -5.616 1.00 11.35 237 GLY A O 1
ATOM 3606 N N . ASN A 1 238 ? 70.775 -8.222 -6.216 1.00 8.93 238 ASN A N 1
ATOM 3607 C CA . ASN A 1 238 ? 71.399 -7.437 -7.262 1.00 9.05 238 ASN A CA 1
ATOM 3608 C C . ASN A 1 238 ? 72.173 -6.229 -6.778 1.00 8.75 238 ASN A C 1
ATOM 3609 O O . ASN A 1 238 ? 72.904 -5.638 -7.568 1.00 10.45 238 ASN A O 1
ATOM 3620 N N . ILE A 1 239 ? 72.013 -5.857 -5.504 1.00 8.67 239 ILE A N 1
ATOM 3621 C CA . ILE A 1 239 ? 72.856 -4.810 -4.904 1.00 8.69 239 ILE A CA 1
ATOM 3622 C C . ILE A 1 239 ? 74.205 -5.359 -4.499 1.00 8.38 239 ILE A C 1
ATOM 3623 O O . ILE A 1 239 ? 75.232 -4.749 -4.805 1.00 9.22 239 ILE A O 1
ATOM 3639 N N . GLY A 1 240 ? 74.209 -6.494 -3.817 1.00 9.00 240 GLY A N 1
ATOM 3640 C CA . GLY A 1 240 ? 75.432 -7.106 -3.318 1.00 9.56 240 GLY A CA 1
ATOM 3641 C C . GLY A 1 240 ? 75.865 -6.560 -1.981 1.00 8.99 240 GLY A C 1
ATOM 3642 O O . GLY A 1 240 ? 75.286 -5.628 -1.423 1.00 10.85 240 GLY A O 1
ATOM 3646 N N . HIS A 1 241 ? 76.921 -7.119 -1.442 1.00 9.42 241 HIS A N 1
ATOM 3647 C CA . HIS A 1 241 ? 77.321 -6.853 -0.080 1.00 9.58 241 HIS A CA 1
ATOM 3648 C C . HIS A 1 241 ? 78.014 -5.505 0.123 1.00 9.68 241 HIS A C 1
ATOM 3649 O O . HIS A 1 241 ? 78.017 -4.988 1.245 1.00 10.53 241 HIS A O 1
ATOM 3663 N N . ASP A 1 242 ? 78.615 -4.915 -0.945 1.00 9.96 242 ASP A N 1
ATOM 3664 C CA . ASP A 1 242 ? 79.450 -3.715 -0.714 1.00 10.52 242 ASP A CA 1
ATOM 3665 C C . ASP A 1 242 ? 78.638 -2.519 -0.210 1.00 9.69 242 ASP A C 1
ATOM 3666 O O . ASP A 1 242 ? 79.159 -1.764 0.623 1.00 10.81 242 ASP A O 1
ATOM 3675 N N . ALA A 1 243 ? 77.413 -2.341 -0.663 1.00 9.30 243 ALA A N 1
ATOM 3676 C CA . ALA A 1 243 ? 76.620 -1.210 -0.182 1.00 9.00 243 ALA A CA 1
ATOM 3677 C C . ALA A 1 243 ? 76.462 -1.245 1.311 1.00 8.72 243 ALA A C 1
ATOM 3678 O O . ALA A 1 243 ? 76.415 -0.195 1.977 1.00 9.31 243 ALA A O 1
ATOM 3685 N N . PHE A 1 244 ? 76.286 -2.465 1.855 1.00 8.46 244 PHE A N 1
ATOM 3686 C CA . PHE A 1 244 ? 76.044 -2.600 3.275 1.00 8.70 244 PHE A CA 1
ATOM 3687 C C . PHE A 1 244 ? 77.296 -2.356 4.114 1.00 8.70 244 PHE A C 1
ATOM 3688 O O . PHE A 1 244 ? 77.215 -1.744 5.185 1.00 9.27 244 PHE A O 1
ATOM 3705 N N . ARG A 1 245 ? 78.443 -2.835 3.608 1.00 9.22 245 ARG A N 1
ATOM 3706 C CA . ARG A 1 245 ? 79.736 -2.416 4.230 1.00 9.88 245 ARG A CA 1
ATOM 3707 C C . ARG A 1 245 ? 79.875 -0.898 4.223 1.00 9.70 245 ARG A C 1
ATOM 3708 O O . ARG A 1 245 ? 80.288 -0.310 5.239 1.00 10.20 245 ARG A O 1
ATOM 3744 N N . TRP A 1 246 ? 79.540 -0.279 3.100 1.00 9.49 246 TRP A N 1
ATOM 3745 C CA . TRP A 1 246 ? 79.680 1.207 2.954 1.00 9.20 246 TRP A CA 1
ATOM 3746 C C . TRP A 1 246 ? 78.800 1.922 3.972 1.00 8.86 246 TRP A C 1
ATOM 3747 O O . TRP A 1 246 ? 79.248 2.843 4.674 1.00 9.59 246 TRP A O 1
ATOM 3768 N N . ILE A 1 247 ? 77.522 1.493 4.102 1.00 8.76 247 ILE A N 1
ATOM 3769 C CA . ILE A 1 247 ? 76.634 2.124 5.083 1.00 8.48 247 ILE A CA 1
ATOM 3770 C C . ILE A 1 247 ? 77.177 1.960 6.484 1.00 8.47 247 ILE A C 1
ATOM 3771 O O . ILE A 1 247 ? 77.174 2.902 7.319 1.00 9.18 247 ILE A O 1
ATOM 3787 N N . MET A 1 248 ? 77.598 0.734 6.832 1.00 8.47 248 MET A N 1
ATOM 3788 C CA . MET A 1 248 ? 78.090 0.457 8.198 1.00 9.28 248 MET A CA 1
ATOM 3789 C C . MET A 1 248 ? 79.305 1.271 8.569 1.00 9.33 248 MET A C 1
ATOM 3790 O O . MET A 1 248 ? 79.513 1.526 9.758 1.00 10.79 248 MET A O 1
ATOM 3804 N N . GLN A 1 249 ? 80.085 1.699 7.587 1.00 9.54 249 GLN A N 1
ATOM 3805 C CA . GLN A 1 249 ? 81.331 2.454 7.839 1.00 10.32 249 GLN A CA 1
ATOM 3806 C C . GLN A 1 249 ? 81.130 3.942 7.761 1.00 10.80 249 GLN A C 1
ATOM 3807 O O . GLN A 1 249 ? 82.109 4.688 7.907 1.00 14.65 249 GLN A O 1
ATOM 3821 N N . ASP A 1 250 ? 79.913 4.437 7.520 1.00 10.63 250 ASP A N 1
ATOM 3822 C CA . ASP A 1 250 ? 79.647 5.880 7.352 1.00 10.62 250 ASP A CA 1
ATOM 3823 C C . ASP A 1 250 ? 78.893 6.382 8.583 1.00 10.42 250 ASP A C 1
ATOM 3824 O O . ASP A 1 250 ? 77.818 5.874 8.952 1.00 10.47 250 ASP A O 1
ATOM 3833 N N . ASP A 1 251 ? 79.462 7.376 9.272 1.00 11.64 251 ASP A N 1
ATOM 3834 C CA . ASP A 1 251 ? 78.873 7.855 10.531 1.00 13.08 251 ASP A CA 1
ATOM 3835 C C . ASP A 1 251 ? 77.565 8.595 10.375 1.00 11.40 251 ASP A C 1
ATOM 3836 O O . ASP A 1 251 ? 76.870 8.846 11.372 1.00 12.52 251 ASP A O 1
ATOM 3845 N N . ARG A 1 252 ? 77.188 8.929 9.148 1.00 10.61 252 ARG A N 1
ATOM 3846 C CA . ARG A 1 252 ? 75.897 9.596 8.951 1.00 10.69 252 ARG A CA 1
ATOM 3847 C C . ARG A 1 252 ? 74.723 8.704 9.266 1.00 10.16 252 ARG A C 1
ATOM 3848 O O . ARG A 1 252 ? 73.595 9.190 9.358 1.00 11.63 252 ARG A O 1
ATOM 3869 N N . PHE A 1 253 ? 74.961 7.389 9.373 1.00 9.58 253 PHE A N 1
ATOM 3870 C CA . PHE A 1 253 ? 73.915 6.411 9.648 1.00 9.22 253 PHE A CA 1
ATOM 3871 C C . PHE A 1 253 ? 73.879 5.982 11.128 1.00 9.18 253 PHE A C 1
ATOM 3872 O O . PHE A 1 253 ? 73.222 4.976 11.466 1.00 10.31 253 PHE A O 1
ATOM 3889 N N . ASP A 1 254 ? 74.536 6.761 12.010 1.00 10.22 254 ASP A N 1
ATOM 3890 C CA . ASP A 1 254 ? 74.534 6.499 13.439 1.00 10.59 254 ASP A CA 1
ATOM 3891 C C . ASP A 1 254 ? 73.280 7.016 14.132 1.00 10.34 254 ASP A C 1
ATOM 3892 O O . ASP A 1 254 ? 72.634 7.988 13.684 1.00 11.67 254 ASP A O 1
ATOM 3901 N N . GLY A 1 255 ? 72.930 6.415 15.261 1.00 10.37 255 GLY A N 1
ATOM 3902 C CA . GLY A 1 255 ? 71.896 6.937 16.105 1.00 11.12 255 GLY A CA 1
ATOM 3903 C C . GLY A 1 255 ? 70.447 6.736 15.687 1.00 10.09 255 GLY A C 1
ATOM 3904 O O . GLY A 1 255 ? 69.589 7.354 16.294 1.00 11.48 255 GLY A O 1
ATOM 3908 N N . ILE A 1 256 ? 70.236 5.883 14.695 1.00 9.59 256 ILE A N 1
ATOM 3909 C CA . ILE A 1 256 ? 68.929 5.665 14.093 1.00 9.02 256 ILE A CA 1
ATOM 3910 C C . ILE A 1 256 ? 68.669 4.178 13.942 1.00 8.72 256 ILE A C 1
ATOM 3911 O O . ILE A 1 256 ? 69.619 3.381 13.789 1.00 9.68 256 ILE A O 1
ATOM 3927 N N . PRO A 1 257 ? 67.421 3.733 13.907 1.00 8.41 257 PRO A N 1
ATOM 3928 C CA . PRO A 1 257 ? 67.184 2.286 13.679 1.00 8.35 257 PRO A CA 1
ATOM 3929 C C . PRO A 1 257 ? 67.593 1.899 12.258 1.00 7.83 257 PRO A C 1
ATOM 3930 O O . PRO A 1 257 ? 67.138 2.509 11.297 1.00 8.79 257 PRO A O 1
ATOM 3941 N N . LEU A 1 258 ? 68.416 0.831 12.138 1.00 7.99 258 LEU A N 1
ATOM 3942 C CA . LEU A 1 258 ? 68.837 0.241 10.871 1.00 7.83 258 LEU A CA 1
ATOM 3943 C C . LEU A 1 258 ? 68.209 -1.165 10.843 1.00 7.86 258 LEU A C 1
ATOM 3944 O O . LEU A 1 258 ? 68.597 -2.035 11.629 1.00 8.64 258 LEU A O 1
ATOM 3960 N N . ILE A 1 259 ? 67.189 -1.330 9.982 1.00 7.18 259 ILE A N 1
ATOM 3961 C CA . ILE A 1 259 ? 66.275 -2.459 10.081 1.00 7.28 259 ILE A CA 1
ATOM 3962 C C . ILE A 1 259 ? 66.331 -3.354 8.853 1.00 7.09 259 ILE A C 1
ATOM 3963 O O . ILE A 1 259 ? 66.078 -2.930 7.719 1.00 7.37 259 ILE A O 1
ATOM 3979 N N . LEU A 1 260 ? 66.662 -4.656 9.069 1.00 7.21 260 LEU A N 1
ATOM 3980 C CA . LEU A 1 260 ? 66.539 -5.665 8.026 1.00 7.33 260 LEU A CA 1
ATOM 3981 C C . LEU A 1 260 ? 65.053 -5.969 7.777 1.00 7.22 260 LEU A C 1
ATOM 3982 O O . LEU A 1 260 ? 64.313 -6.288 8.699 1.00 8.04 260 LEU A O 1
ATOM 3998 N N . GLU A 1 261 ? 64.698 -5.979 6.493 1.00 7.19 261 GLU A N 1
ATOM 3999 C CA . GLU A 1 261 ? 63.446 -6.562 6.029 1.00 7.17 261 GLU A CA 1
ATOM 4000 C C . GLU A 1 261 ? 63.775 -7.625 4.983 1.00 7.24 261 GLU A C 1
ATOM 4001 O O . GLU A 1 261 ? 63.078 -7.874 3.999 1.00 8.05 261 GLU A O 1
ATOM 4013 N N . THR A 1 262 ? 64.899 -8.324 5.224 1.00 8.06 262 THR A N 1
ATOM 4014 C CA . THR A 1 262 ? 65.377 -9.396 4.362 1.00 7.70 262 THR A CA 1
ATOM 4015 C C . THR A 1 262 ? 64.484 -10.623 4.542 1.00 8.42 262 THR A C 1
ATOM 4016 O O . THR A 1 262 ? 63.736 -10.754 5.524 1.00 9.77 262 THR A O 1
ATOM 4027 N N . ILE A 1 263 ? 64.548 -11.549 3.570 1.00 9.26 263 ILE A N 1
ATOM 4028 C CA . ILE A 1 263 ? 63.473 -12.506 3.328 1.00 9.51 263 ILE A CA 1
ATOM 4029 C C . ILE A 1 263 ? 63.691 -13.868 3.974 1.00 9.44 263 ILE A C 1
ATOM 4030 O O . ILE A 1 263 ? 62.818 -14.736 3.820 1.00 11.41 263 ILE A O 1
ATOM 4050 N N . ASN A 1 264 ? 64.751 -14.037 4.750 1.00 9.40 264 ASN A N 1
ATOM 4051 C CA . ASN A 1 264 ? 65.014 -15.302 5.460 1.00 9.67 264 ASN A CA 1
ATOM 4052 C C . ASN A 1 264 ? 65.289 -15.010 6.910 1.00 9.28 264 ASN A C 1
ATOM 4053 O O . ASN A 1 264 ? 66.440 -14.732 7.308 1.00 9.46 264 ASN A O 1
ATOM 4064 N N . PRO A 1 265 ? 64.246 -15.066 7.758 1.00 10.09 265 PRO A N 1
ATOM 4065 C CA . PRO A 1 265 ? 64.429 -14.753 9.169 1.00 11.33 265 PRO A CA 1
ATOM 4066 C C . PRO A 1 265 ? 65.375 -15.704 9.892 1.00 10.73 265 PRO A C 1
ATOM 4067 O O . PRO A 1 265 ? 65.933 -15.331 10.934 1.00 12.09 265 PRO A O 1
ATOM 4078 N N . ASP A 1 266 ? 65.591 -16.900 9.377 1.00 11.07 266 ASP A N 1
ATOM 4079 C CA . ASP A 1 266 ? 66.511 -17.866 9.985 1.00 12.25 266 ASP A CA 1
ATOM 4080 C C . ASP A 1 266 ? 67.934 -17.373 10.014 1.00 11.76 266 ASP A C 1
ATOM 4081 O O . ASP A 1 266 ? 68.733 -17.863 10.836 1.00 16.03 266 ASP A O 1
ATOM 4090 N N . ILE A 1 267 ? 68.279 -16.408 9.161 1.00 10.12 267 ILE A N 1
ATOM 4091 C CA . ILE A 1 267 ? 69.675 -15.911 9.137 1.00 10.37 267 ILE A CA 1
ATOM 4092 C C . ILE A 1 267 ? 69.749 -14.490 9.670 1.00 9.80 267 ILE A C 1
ATOM 4093 O O . ILE A 1 267 ? 70.807 -13.863 9.562 1.00 9.87 267 ILE A O 1
ATOM 4109 N N . TRP A 1 268 ? 68.686 -13.922 10.250 1.00 10.05 268 TRP A N 1
ATOM 4110 C CA . TRP A 1 268 ? 68.776 -12.542 10.787 1.00 9.69 268 TRP A CA 1
ATOM 4111 C C . TRP A 1 268 ? 69.870 -12.360 11.847 1.00 9.61 268 TRP A C 1
ATOM 4112 O O . TRP A 1 268 ? 70.550 -11.349 11.798 1.00 9.82 268 TRP A O 1
ATOM 4133 N N . ALA A 1 269 ? 70.044 -13.306 12.762 1.00 10.09 269 ALA A N 1
ATOM 4134 C CA . ALA A 1 269 ? 71.107 -13.108 13.763 1.00 10.86 269 ALA A CA 1
ATOM 4135 C C . ALA A 1 269 ? 72.463 -13.042 13.045 1.00 9.61 269 ALA A C 1
ATOM 4136 O O . ALA A 1 269 ? 73.304 -12.191 13.417 1.00 10.50 269 ALA A O 1
ATOM 4143 N N . GLU A 1 270 ? 72.712 -13.849 12.053 1.00 10.14 270 GLU A N 1
ATOM 4144 C CA . GLU A 1 270 ? 73.947 -13.815 11.281 1.00 10.18 270 GLU A CA 1
ATOM 4145 C C . GLU A 1 270 ? 74.072 -12.528 10.456 1.00 9.51 270 GLU A C 1
ATOM 4146 O O . GLU A 1 270 ? 75.192 -11.979 10.370 1.00 10.14 270 GLU A O 1
ATOM 4158 N N . GLU A 1 271 ? 72.979 -12.032 9.884 1.00 9.11 271 GLU A N 1
ATOM 4159 C CA . GLU A 1 271 ? 73.026 -10.790 9.130 1.00 8.96 271 GLU A CA 1
ATOM 4160 C C . GLU A 1 271 ? 73.342 -9.609 10.046 1.00 8.76 271 GLU A C 1
ATOM 4161 O O . GLU A 1 271 ? 74.151 -8.734 9.680 1.00 9.29 271 GLU A O 1
ATOM 4173 N N . ILE A 1 272 ? 72.719 -9.571 11.227 1.00 8.89 272 ILE A N 1
ATOM 4174 C CA . ILE A 1 272 ? 72.992 -8.525 12.225 1.00 9.18 272 ILE A CA 1
ATOM 4175 C C . ILE A 1 272 ? 74.466 -8.574 12.651 1.00 9.61 272 ILE A C 1
ATOM 4176 O O . ILE A 1 272 ? 75.141 -7.536 12.718 1.00 10.27 272 ILE A O 1
ATOM 4192 N N . ALA A 1 273 ? 74.974 -9.777 12.939 1.00 9.83 273 ALA A N 1
ATOM 4193 C CA . ALA A 1 273 ? 76.378 -9.901 13.365 1.00 10.54 273 ALA A CA 1
ATOM 4194 C C . ALA A 1 273 ? 77.314 -9.477 12.279 1.00 9.98 273 ALA A C 1
ATOM 4195 O O . ALA A 1 273 ? 78.334 -8.821 12.548 1.00 11.17 273 ALA A O 1
ATOM 4202 N N . TRP A 1 274 ? 77.022 -9.817 11.037 1.00 9.78 274 TRP A N 1
ATOM 4203 C CA . TRP A 1 274 ? 77.858 -9.452 9.903 1.00 10.03 274 TRP A CA 1
ATOM 4204 C C . TRP A 1 274 ? 77.863 -7.911 9.760 1.00 9.68 274 TRP A C 1
ATOM 4205 O O . TRP A 1 274 ? 78.925 -7.323 9.579 1.00 10.21 274 TRP A O 1
ATOM 4226 N N . LEU A 1 275 ? 76.681 -7.307 9.806 1.00 9.38 275 LEU A N 1
ATOM 4227 C CA . LEU A 1 275 ? 76.613 -5.842 9.727 1.00 9.15 275 LEU A CA 1
ATOM 4228 C C . LEU A 1 275 ? 77.444 -5.175 10.829 1.00 9.65 275 LEU A C 1
ATOM 4229 O O . LEU A 1 275 ? 78.206 -4.249 10.566 1.00 10.22 275 LEU A O 1
ATOM 4245 N N . LYS A 1 276 ? 77.292 -5.650 12.065 1.00 9.88 276 LYS A N 1
ATOM 4246 C CA . LYS A 1 276 ? 78.073 -5.066 13.162 1.00 11.01 276 LYS A CA 1
ATOM 4247 C C . LYS A 1 2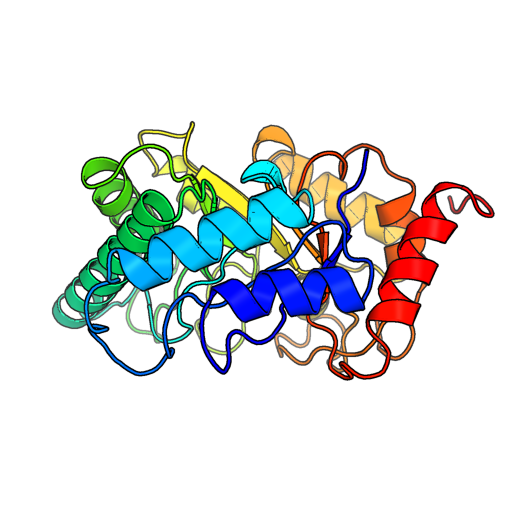76 ? 79.576 -5.170 12.873 1.00 11.31 276 LYS A C 1
ATOM 4248 O O . LYS A 1 276 ? 80.315 -4.207 13.137 1.00 12.89 276 LYS A O 1
ATOM 4267 N N . ALA A 1 277 ? 80.000 -6.323 12.371 1.00 11.91 277 ALA A N 1
ATOM 4268 C CA . ALA A 1 277 ? 81.434 -6.540 12.078 1.00 12.74 277 ALA A CA 1
ATOM 4269 C C . ALA A 1 277 ? 81.935 -5.623 11.014 1.00 13.23 277 ALA A C 1
ATOM 4270 O O . ALA A 1 277 ? 83.130 -5.285 10.994 1.00 17.60 277 ALA A O 1
ATOM 4277 N N . GLN A 1 278 ? 81.112 -5.181 10.072 1.00 11.44 278 GLN A N 1
ATOM 4278 C CA . GLN A 1 278 ? 81.623 -4.371 8.945 1.00 11.91 278 GLN A CA 1
ATOM 4279 C C . GLN A 1 278 ? 81.982 -2.963 9.402 1.00 11.58 278 GLN A C 1
ATOM 4280 O O . GLN A 1 278 ? 82.671 -2.266 8.666 1.00 13.35 278 GLN A O 1
ATOM 4294 N N . GLN A 1 279 ? 81.507 -2.546 10.552 1.00 12.28 279 GLN A N 1
ATOM 4295 C CA . GLN A 1 279 ? 81.871 -1.221 11.023 1.00 12.94 279 GLN A CA 1
ATOM 4296 C C . GLN A 1 279 ? 83.379 -1.045 11.166 1.00 14.98 279 GLN A C 1
ATOM 4297 O O . GLN A 1 279 ? 83.866 0.072 11.017 1.00 17.41 279 GLN A O 1
ATOM 4311 N N . THR A 1 280 ? 84.052 -2.132 11.545 1.00 16.64 280 THR A N 1
ATOM 4312 C CA . THR A 1 280 ? 85.493 -2.026 11.828 1.00 18.85 280 THR A CA 1
ATOM 4313 C C . THR A 1 280 ? 86.362 -2.944 10.984 1.00 18.90 280 THR A C 1
ATOM 4314 O O . THR A 1 280 ? 87.594 -2.898 11.100 1.00 25.78 280 THR A O 1
ATOM 4325 N N . GLU A 1 281 ? 85.769 -3.784 10.137 1.00 19.30 281 GLU A N 1
ATOM 4326 C CA . GLU A 1 281 ? 86.510 -4.682 9.242 1.00 23.63 281 GLU A CA 1
ATOM 4327 C C . GLU A 1 281 ? 87.129 -3.837 8.127 1.00 18.40 281 GLU A C 1
ATOM 4328 O O . GLU A 1 281 ? 87.103 -2.584 8.190 1.00 25.94 281 GLU A O 1
ATOM 4340 N N . LYS A 1 282 ? 87.729 -4.456 7.126 1.00 19.42 282 LYS A N 1
ATOM 4341 C CA . LYS A 1 282 ? 88.404 -3.802 6.039 1.00 19.51 282 LYS A CA 1
ATOM 4342 C C . LYS A 1 282 ? 87.598 -2.659 5.450 1.00 19.47 282 LYS A C 1
ATOM 4343 O O . LYS A 1 282 ? 86.446 -2.783 5.042 1.00 20.76 282 LYS A O 1
ATOM 4362 N N . ALA A 1 283 ? 88.227 -1.507 5.400 1.00 18.81 283 ALA A N 1
ATOM 4363 C CA . ALA A 1 283 ? 87.624 -0.322 4.861 1.00 20.43 283 ALA A CA 1
ATOM 4364 C C . ALA A 1 283 ? 87.289 -0.509 3.367 1.00 18.50 283 ALA A C 1
ATOM 4365 O O . ALA A 1 283 ? 88.132 -0.964 2.582 1.00 22.24 283 ALA A O 1
ATOM 4372 N N . VAL A 1 284 ? 86.105 -0.250 2.774 1.00 20.11 284 VAL A N 1
ATOM 4373 C CA . VAL A 1 284 ? 85.734 0.130 1.461 1.00 19.25 284 VAL A CA 1
ATOM 4374 C C . VAL A 1 284 ? 85.950 1.619 1.209 1.00 16.98 284 VAL A C 1
ATOM 4375 O O . VAL A 1 284 ? 86.011 2.493 2.099 1.00 19.87 284 VAL A O 1
ATOM 4388 N N . ALA A 1 285 ? 86.098 1.879 -0.067 1.00 19.80 285 ALA A N 1
ATOM 4389 C CA . ALA A 1 285 ? 86.245 3.285 -0.500 1.00 19.74 285 ALA A CA 1
ATOM 4390 C C . ALA A 1 285 ? 85.012 4.076 -0.166 1.00 18.57 285 ALA A C 1
ATOM 4391 O O . ALA A 1 285 ? 85.157 5.294 -0.387 1.00 23.28 285 ALA A O 1
#

Sequence (285 aa):
MKYIGAHVSAAGGLANAAIRAAEIDATAFALFTKNQRQWRAAPLTTQTIDEFKAACEKYHYTSAQILPHDSYLINLGHPVTEALEKSRDAFIDEMQRCEQLGLSLLNFHPGSHLMQISEEDCLARIAESINIALDKTQGVTAVIENTAGQGSNLGFKFEHLAAIIDGVEDKSRVGVCIDTCHAFAAGYDLRTPAECEKTFADFARTVGFKYLRGMHLNDAKSTFGSRVDRHHSLGEGNIGHDAFRWIMQDDRFDGIPLILETINPDIWAEEIAWLKAQQTEKAVA

Nearest PDB structures (foldseek):
  2nq9-assembly1_A  TM=1.001E+00  e=5.001E-56  Escherichia coli
  8rly-assembly2_B  TM=1.001E+00  e=3.984E-55  Escherichia coli
  4k1g-assembly2_B  TM=1.000E+00  e=1.065E-53  Escherichia coli K-12
  2nqj-assembly1_A  TM=9.999E-01  e=1.510E-52  Escherichia coli
  4hno-assembly1_A  TM=9.496E-01  e=1.293E-29  Thermotoga maritima MSB8

Organism: Escherichia coli (strain K12) (NCBI:txid83333)

Foldseek 3Di:
DAFEFAADEQPPAVLVQLVVRVVLVGRAYEYERDDQPDLDDDDDDPVRLVSNLVSCVVRVNALQRYEYEHHQCQALLEPPVVSNVSSLVSVLSRQVSCVSNNHQEYEYAQHFHQPPDDLLSSLLSSLVSLQVSPVSDPRHAYAHEAALQPDRGDRLALLSVLSSCVSHDPNVRYAYEYEPQSNQSQAQAQQALVSLVVSVVSNCVRPRLVRYAEYEYFAYQDHGNNSDRDTAQAQPHDNGNRSLLSLLQDCSNHSHHYYYPHDDPVCRSVSRVVSPVSNPPDDGD